Protein AF-A0A955EE28-F1 (afdb_monomer)

Mean predicted aligned error: 8.41 Å

Secondary structure (DSSP, 8-state):
-------------------PPPEEEEEETTS---EEEEE-SEEEEEEEE-GGGT-S-S-EESSS------TT-EE--SS-----EE--EEEE-TTEEEEEETTEE--EESSPPPTTPSPSSEEEEETTEEEEEE--SEEBSSHHHHHHTPPPEEEEESS-EEEEEE---S--TT-EEEEEEEEEEPPP-TT-SS-SSB-SHHHHHHHHHTTTS--TTT-SS-SSS-SHHHHHHHHHTTT-B--

Structure (mmCIF, N/CA/C/O backbone):
data_AF-A0A955EE28-F1
#
_entry.id   AF-A0A955EE28-F1
#
loop_
_atom_site.group_PDB
_atom_site.id
_atom_site.type_symbol
_atom_site.label_atom_id
_atom_site.label_alt_id
_atom_site.label_comp_id
_atom_site.label_asym_id
_atom_site.label_entity_id
_atom_site.label_seq_id
_atom_site.pdbx_PDB_ins_code
_atom_site.Cartn_x
_atom_site.Cartn_y
_atom_site.Cartn_z
_atom_site.occupancy
_atom_site.B_iso_or_equiv
_atom_site.auth_seq_id
_atom_site.auth_comp_id
_atom_site.auth_asym_id
_atom_site.auth_atom_id
_atom_site.pdbx_PDB_model_num
ATOM 1 N N . MET A 1 1 ? -60.351 -19.380 27.419 1.00 38.47 1 MET A N 1
ATOM 2 C CA . MET A 1 1 ? -59.971 -19.710 26.026 1.00 38.47 1 MET A CA 1
ATOM 3 C C . MET A 1 1 ? -59.441 -18.431 25.393 1.00 38.47 1 MET A C 1
ATOM 5 O O . MET A 1 1 ? -60.216 -17.510 25.212 1.00 38.47 1 MET A O 1
ATOM 9 N N . ALA A 1 2 ? -58.126 -18.226 25.501 1.00 33.28 2 ALA A N 1
ATOM 10 C CA . ALA A 1 2 ? -57.164 -18.205 24.385 1.00 33.28 2 ALA A CA 1
ATOM 11 C C . ALA A 1 2 ? -57.300 -16.940 23.502 1.00 33.28 2 ALA A C 1
ATOM 13 O O . ALA A 1 2 ? -58.278 -16.807 22.783 1.00 33.28 2 ALA A O 1
ATOM 14 N N . LEU A 1 3 ? -56.513 -15.886 23.743 1.00 32.91 3 LEU A N 1
ATOM 15 C CA . LEU A 1 3 ? -55.111 -15.620 23.347 1.00 32.91 3 LEU A CA 1
ATOM 16 C C . LEU A 1 3 ? -54.965 -14.930 21.974 1.00 32.91 3 LEU A C 1
ATOM 18 O O . LEU A 1 3 ? -55.473 -15.412 20.969 1.00 32.91 3 LEU A O 1
ATOM 22 N N . ALA A 1 4 ? -54.106 -13.903 21.990 1.00 32.56 4 ALA A N 1
ATOM 23 C CA . ALA A 1 4 ? -53.131 -13.521 20.961 1.00 32.56 4 ALA A CA 1
ATOM 24 C C . ALA A 1 4 ? -53.456 -12.310 20.062 1.00 32.56 4 ALA A C 1
ATOM 26 O O . ALA A 1 4 ? -54.000 -12.421 18.965 1.00 32.56 4 ALA A O 1
ATOM 27 N N . GLN A 1 5 ? -52.955 -11.148 20.506 1.00 39.53 5 GLN A N 1
ATOM 28 C CA . GLN A 1 5 ? -52.460 -10.074 19.642 1.00 39.53 5 GLN A CA 1
ATOM 29 C C . GLN A 1 5 ? -51.458 -10.652 18.635 1.00 39.53 5 GLN A C 1
ATOM 31 O O . GLN A 1 5 ? -50.423 -11.197 19.017 1.00 39.53 5 GLN A O 1
ATOM 36 N N . ARG A 1 6 ? -51.750 -10.515 17.340 1.00 41.47 6 ARG A N 1
ATOM 37 C CA . ARG A 1 6 ? -50.784 -10.791 16.275 1.00 41.47 6 ARG A CA 1
ATOM 38 C C . ARG A 1 6 ? -49.845 -9.596 16.127 1.00 41.47 6 ARG A C 1
ATOM 40 O O . ARG A 1 6 ? -50.167 -8.634 15.439 1.00 41.47 6 ARG A O 1
ATOM 47 N N . MET A 1 7 ? -48.680 -9.687 16.762 1.00 41.06 7 MET A N 1
ATOM 48 C CA . MET A 1 7 ? -47.473 -9.047 16.248 1.00 41.06 7 MET A CA 1
ATOM 49 C C . MET A 1 7 ? -47.029 -9.828 15.007 1.00 41.06 7 MET A C 1
ATOM 51 O O . MET A 1 7 ? -46.808 -11.034 15.076 1.00 41.06 7 MET A O 1
ATOM 55 N N . VAL A 1 8 ? -46.901 -9.146 13.876 1.00 43.69 8 VAL A N 1
ATOM 56 C CA . VAL A 1 8 ? -46.032 -9.567 12.771 1.00 43.69 8 VAL A CA 1
ATOM 57 C C . VAL A 1 8 ? -45.170 -8.330 12.543 1.00 43.69 8 VAL A C 1
ATOM 59 O O . VAL A 1 8 ? -45.664 -7.313 12.077 1.00 43.69 8 VAL A O 1
ATOM 62 N N . GLY A 1 9 ? -43.985 -8.248 13.139 1.00 34.56 9 GLY A N 1
ATOM 63 C CA . GLY A 1 9 ? -42.854 -9.091 12.775 1.00 34.56 9 GLY A CA 1
ATOM 64 C C . GLY A 1 9 ? -42.137 -8.381 11.634 1.00 34.56 9 GLY A C 1
ATOM 65 O O . GLY A 1 9 ? -42.252 -8.794 10.485 1.00 34.56 9 GLY A O 1
ATOM 66 N N . GLY A 1 10 ? -41.511 -7.242 11.952 1.00 35.91 10 GLY A N 1
ATOM 67 C CA . GLY A 1 10 ? -40.684 -6.499 11.012 1.00 35.91 10 GLY A CA 1
ATOM 68 C C . GLY A 1 10 ? -39.577 -7.412 10.510 1.00 35.91 10 GLY A C 1
ATOM 69 O O . GLY A 1 10 ? -38.867 -8.028 11.302 1.00 35.91 10 GLY A O 1
ATOM 70 N N . ILE A 1 11 ? -39.478 -7.534 9.191 1.00 42.62 11 ILE A N 1
ATOM 71 C CA . ILE A 1 11 ? -38.374 -8.216 8.529 1.00 42.62 11 ILE A CA 1
ATOM 72 C C . ILE A 1 11 ? -37.128 -7.399 8.867 1.00 42.62 11 ILE A C 1
ATOM 74 O O . ILE A 1 11 ? -36.925 -6.315 8.322 1.00 42.62 11 ILE A O 1
ATOM 78 N N . ALA A 1 12 ? -36.331 -7.892 9.813 1.00 39.56 12 ALA A N 1
ATOM 79 C CA . ALA A 1 12 ? -34.967 -7.436 9.989 1.00 39.56 12 ALA A CA 1
ATOM 80 C C . ALA A 1 12 ? -34.226 -7.806 8.703 1.00 39.56 12 ALA A C 1
ATOM 82 O O . ALA A 1 12 ? -33.860 -8.960 8.482 1.00 39.56 12 ALA A O 1
ATOM 83 N N . LEU A 1 13 ? -34.096 -6.827 7.811 1.00 35.56 13 LEU A N 1
ATOM 84 C CA . LEU A 1 13 ? -33.179 -6.890 6.692 1.00 35.56 13 LEU A CA 1
ATOM 85 C C . LEU A 1 13 ? -31.783 -6.899 7.314 1.00 35.56 13 LEU A C 1
ATOM 87 O O . LEU A 1 13 ? -31.249 -5.851 7.667 1.00 35.56 13 LEU A O 1
ATOM 91 N N . SER A 1 14 ? -31.230 -8.091 7.532 1.00 42.62 14 SER A N 1
ATOM 92 C CA . SER A 1 14 ? -29.819 -8.241 7.854 1.00 42.62 14 SER A CA 1
ATOM 93 C C . SER A 1 14 ? -29.042 -7.626 6.693 1.00 42.62 14 SER A C 1
ATOM 95 O O . SER A 1 14 ? -29.008 -8.205 5.602 1.00 42.62 14 SER A O 1
ATOM 97 N N . LEU A 1 15 ? -28.482 -6.430 6.898 1.00 37.81 15 LEU A N 1
ATOM 98 C CA . LEU A 1 15 ? -27.463 -5.889 6.012 1.00 37.81 15 LEU A CA 1
ATOM 99 C C . LEU A 1 15 ? -26.309 -6.891 6.038 1.00 37.81 15 LEU A C 1
ATOM 101 O O . LEU A 1 15 ? -25.536 -6.943 6.990 1.00 37.81 15 LEU A O 1
ATOM 105 N N . LEU A 1 16 ? -26.218 -7.715 4.999 1.00 42.84 16 LEU A N 1
ATOM 106 C CA . LEU A 1 16 ? -24.959 -8.349 4.653 1.00 42.84 16 LEU A CA 1
ATOM 107 C C . LEU A 1 16 ? -23.961 -7.207 4.469 1.00 42.84 16 LEU A C 1
ATOM 109 O O . LEU A 1 16 ? -24.226 -6.283 3.695 1.00 42.84 16 LEU A O 1
ATOM 113 N N . ALA A 1 17 ? -22.865 -7.240 5.228 1.00 42.31 17 ALA A N 1
ATOM 114 C CA . ALA A 1 17 ? -21.753 -6.323 5.058 1.00 42.31 17 ALA A CA 1
ATOM 115 C C . ALA A 1 17 ? -21.401 -6.285 3.567 1.00 42.31 17 ALA A C 1
ATOM 117 O O . ALA A 1 17 ? -21.058 -7.309 2.975 1.00 42.31 17 ALA A O 1
ATOM 118 N N . SER A 1 18 ? -21.577 -5.121 2.944 1.00 42.62 18 SER A N 1
ATOM 119 C CA . SER A 1 18 ? -21.213 -4.913 1.551 1.00 42.62 18 SER A CA 1
ATOM 120 C C . SER A 1 18 ? -19.698 -5.038 1.461 1.00 42.62 18 SER A C 1
ATOM 122 O O . SER A 1 18 ? -18.982 -4.075 1.728 1.00 42.62 18 SER A O 1
ATOM 124 N N . SER A 1 19 ? -19.189 -6.215 1.098 1.00 50.75 19 SER A N 1
ATOM 125 C CA . SER A 1 19 ? -17.840 -6.314 0.561 1.00 50.75 19 SER A CA 1
ATOM 126 C C . SER A 1 19 ? -17.845 -5.521 -0.743 1.00 50.75 19 SER A C 1
ATOM 128 O O . SER A 1 19 ? -18.368 -5.961 -1.767 1.00 50.75 19 SER A O 1
ATOM 130 N N . ALA A 1 20 ? -17.358 -4.280 -0.686 1.00 55.78 20 ALA A N 1
ATOM 131 C CA . ALA A 1 20 ? -17.144 -3.487 -1.883 1.00 55.78 20 ALA A CA 1
ATOM 132 C C . ALA A 1 20 ? -16.285 -4.327 -2.841 1.00 55.78 20 ALA A C 1
ATOM 134 O O . ALA A 1 20 ? -15.205 -4.783 -2.464 1.00 55.78 20 ALA A O 1
ATOM 135 N N . LEU A 1 21 ? -16.803 -4.591 -4.045 1.00 65.69 21 LEU A N 1
ATOM 136 C CA . LEU A 1 21 ? -16.079 -5.304 -5.095 1.00 65.69 21 LEU A CA 1
ATOM 137 C C . LEU A 1 21 ? -14.692 -4.675 -5.258 1.00 65.69 21 LEU A C 1
ATOM 139 O O . LEU A 1 21 ? -14.577 -3.452 -5.351 1.00 65.69 21 LEU A O 1
ATOM 143 N N . ALA A 1 22 ? -13.656 -5.514 -5.284 1.00 77.94 22 ALA A N 1
ATOM 144 C CA . ALA A 1 22 ? -12.284 -5.074 -5.491 1.00 77.94 22 ALA A CA 1
ATOM 145 C C . ALA A 1 22 ? -12.193 -4.179 -6.739 1.00 77.94 22 ALA A C 1
ATOM 147 O O . ALA A 1 22 ? -12.689 -4.545 -7.809 1.00 77.94 22 ALA A O 1
ATOM 148 N N . GLN A 1 23 ? -11.566 -3.011 -6.606 1.00 93.31 23 GLN A N 1
ATOM 149 C CA . GLN A 1 23 ? -11.436 -2.036 -7.689 1.00 93.31 23 GLN A CA 1
ATOM 150 C C . GLN A 1 23 ? -10.040 -2.124 -8.300 1.00 93.31 23 GLN A C 1
ATOM 152 O O . GLN A 1 23 ? -9.043 -2.075 -7.582 1.00 93.31 23 GLN A O 1
ATOM 157 N N . ILE A 1 24 ? -9.955 -2.251 -9.626 1.00 96.19 24 ILE A N 1
ATOM 158 C CA . ILE A 1 24 ? -8.673 -2.253 -10.337 1.00 96.19 24 ILE A CA 1
ATOM 159 C C . ILE A 1 24 ? -8.328 -0.830 -10.775 1.00 96.19 24 ILE A C 1
ATOM 161 O O . ILE A 1 24 ? -9.093 -0.172 -11.478 1.00 96.19 24 ILE A O 1
ATOM 165 N N . VAL A 1 25 ? -7.139 -0.387 -10.388 1.00 97.94 25 VAL A N 1
ATOM 166 C CA . VAL A 1 25 ? -6.524 0.886 -10.750 1.00 97.94 25 VAL A CA 1
ATOM 167 C C . VAL A 1 25 ? -5.378 0.609 -11.714 1.00 97.94 25 VAL A C 1
ATOM 169 O O . VAL A 1 25 ? -4.428 -0.079 -11.363 1.00 97.94 25 VAL A O 1
ATOM 172 N N . ASN A 1 26 ? -5.454 1.159 -12.925 1.00 98.12 26 ASN A N 1
ATOM 173 C CA . ASN A 1 26 ? -4.401 1.047 -13.934 1.00 98.12 26 ASN A CA 1
ATOM 174 C C . ASN A 1 26 ? -3.741 2.411 -14.138 1.00 98.12 26 ASN A C 1
ATOM 176 O O . ASN A 1 26 ? -4.295 3.278 -14.813 1.00 98.12 26 ASN A O 1
ATOM 180 N N . ILE A 1 27 ? -2.566 2.603 -13.549 1.00 98.12 27 ILE A N 1
ATOM 181 C CA . ILE A 1 27 ? -1.767 3.820 -13.684 1.00 98.12 27 ILE A CA 1
ATOM 182 C C . ILE A 1 27 ? -0.942 3.706 -14.968 1.00 98.12 27 ILE A C 1
ATOM 184 O O . ILE A 1 27 ? -0.060 2.857 -15.058 1.00 98.12 27 ILE A O 1
ATOM 188 N N . ASN A 1 28 ? -1.209 4.562 -15.952 1.00 97.94 28 ASN A N 1
ATOM 189 C CA . ASN A 1 28 ? -0.439 4.619 -17.195 1.00 97.94 28 ASN A CA 1
ATOM 190 C C . ASN A 1 28 ? 0.788 5.530 -17.022 1.00 97.94 28 ASN A C 1
ATOM 192 O O . ASN A 1 28 ? 0.624 6.741 -16.846 1.00 97.94 28 ASN A O 1
ATOM 196 N N . ALA A 1 29 ? 2.000 4.971 -17.111 1.00 97.56 29 ALA A N 1
ATOM 197 C CA . ALA A 1 29 ? 3.242 5.725 -16.912 1.00 97.56 29 ALA A CA 1
ATOM 198 C C . ALA A 1 29 ? 3.529 6.739 -18.034 1.00 97.56 29 ALA A C 1
ATOM 200 O O . ALA A 1 29 ? 4.290 7.682 -17.831 1.00 97.56 29 ALA A O 1
ATOM 201 N N . LEU A 1 30 ? 2.861 6.606 -19.184 1.00 97.69 30 LEU A N 1
ATOM 202 C CA . LEU A 1 30 ? 2.996 7.508 -20.336 1.00 97.69 30 LEU A CA 1
ATOM 203 C C . LEU A 1 30 ? 2.247 8.839 -20.168 1.00 97.69 30 LEU A C 1
ATOM 205 O O . LEU A 1 30 ? 2.270 9.694 -21.053 1.00 97.69 30 LEU A O 1
ATOM 209 N N . THR A 1 31 ? 1.516 9.014 -19.066 1.00 96.81 31 THR A N 1
ATOM 210 C CA . THR A 1 31 ? 0.733 10.223 -18.789 1.00 96.81 31 THR A CA 1
ATOM 211 C C . THR A 1 31 ? 0.900 10.631 -17.338 1.00 96.81 31 THR A C 1
ATOM 213 O O . THR A 1 31 ? 1.088 9.782 -16.478 1.00 96.81 31 THR A O 1
ATOM 216 N N . THR A 1 32 ? 0.745 11.912 -17.026 1.00 95.38 32 THR A N 1
ATOM 217 C CA . THR A 1 32 ? 0.690 12.386 -15.632 1.00 95.38 32 THR A CA 1
ATOM 218 C C . THR A 1 32 ? -0.719 12.307 -15.038 1.00 95.38 32 THR A C 1
ATOM 220 O O . THR A 1 32 ? -0.946 12.760 -13.917 1.00 95.38 32 THR A O 1
ATOM 223 N N . THR A 1 33 ? -1.687 11.761 -15.782 1.00 96.31 33 THR A N 1
ATOM 224 C CA . THR A 1 33 ? -3.079 11.657 -15.348 1.00 96.31 33 THR A CA 1
ATOM 225 C C . THR A 1 33 ? -3.203 10.576 -14.276 1.00 96.31 33 THR A C 1
ATOM 227 O O . THR A 1 33 ? -2.969 9.402 -14.570 1.00 96.31 33 THR A O 1
ATOM 230 N N . PRO A 1 34 ? -3.571 10.935 -13.036 1.00 97.12 34 PRO A N 1
ATOM 231 C CA . PRO A 1 34 ? -3.754 9.943 -11.996 1.00 97.12 34 PRO A CA 1
ATOM 232 C C . PRO A 1 34 ? -5.077 9.196 -12.179 1.00 97.12 34 PRO A C 1
ATOM 234 O O . PRO A 1 34 ? -5.990 9.657 -12.868 1.00 97.12 34 PRO A O 1
ATOM 237 N N . VAL A 1 35 ? -5.201 8.066 -11.491 1.00 98.12 35 VAL A N 1
ATOM 238 C CA . VAL A 1 35 ? -6.478 7.364 -11.332 1.00 98.12 35 VAL A CA 1
ATOM 239 C C . VAL A 1 35 ? -7.062 7.727 -9.976 1.00 98.12 35 VAL A C 1
ATOM 241 O O . VAL A 1 35 ? -6.351 7.720 -8.975 1.00 98.12 35 VAL A O 1
ATOM 244 N N . THR A 1 36 ? -8.356 8.018 -9.934 1.00 97.88 36 THR A N 1
ATOM 245 C CA . THR A 1 36 ? -9.036 8.446 -8.711 1.00 97.88 36 THR A CA 1
ATOM 246 C C . THR A 1 36 ? -10.167 7.492 -8.372 1.00 97.88 36 THR A C 1
ATOM 248 O O . THR A 1 36 ? -11.000 7.206 -9.231 1.00 97.88 36 THR A O 1
ATOM 251 N N . LEU A 1 37 ? -10.221 7.049 -7.117 1.00 97.44 37 LEU A N 1
ATOM 252 C CA . LEU A 1 37 ? -11.341 6.294 -6.559 1.00 97.44 37 LEU A CA 1
ATOM 253 C C . LEU A 1 37 ? -12.052 7.124 -5.488 1.00 97.44 37 LEU A C 1
ATOM 255 O O . LEU A 1 37 ? -11.404 7.825 -4.713 1.00 97.44 37 LEU A O 1
ATOM 259 N N . SER A 1 38 ? -13.377 7.019 -5.410 1.00 96.69 38 SER A N 1
ATOM 260 C CA . SER A 1 38 ? -14.141 7.483 -4.246 1.00 96.69 38 SER A CA 1
ATOM 261 C C . SER A 1 38 ? -14.322 6.310 -3.296 1.00 96.69 38 SER A C 1
ATOM 263 O O . SER A 1 38 ? -14.929 5.307 -3.672 1.00 96.69 38 SER A O 1
ATOM 265 N N . LEU A 1 39 ? -13.758 6.425 -2.098 1.00 95.81 39 LEU A N 1
ATOM 266 C CA . LEU A 1 39 ? -13.729 5.362 -1.100 1.00 95.81 39 LEU A CA 1
ATOM 267 C C . LEU A 1 39 ? -14.381 5.847 0.196 1.00 95.81 39 LEU A C 1
ATOM 269 O O . LEU A 1 39 ? -14.190 6.995 0.599 1.00 95.81 39 LEU A O 1
ATOM 273 N N . ASP A 1 40 ? -15.134 4.967 0.851 1.00 94.19 40 ASP A N 1
ATOM 274 C CA . ASP A 1 40 ? -15.677 5.213 2.188 1.00 94.19 40 ASP A CA 1
ATOM 275 C C . ASP A 1 40 ? -14.568 5.164 3.250 1.00 94.19 40 ASP A C 1
ATOM 277 O O . ASP A 1 40 ? -13.466 4.677 2.990 1.00 94.19 40 ASP A O 1
ATOM 281 N N . ALA A 1 41 ? -14.865 5.617 4.468 1.00 92.56 41 ALA A N 1
ATOM 282 C CA . ALA A 1 41 ? -13.961 5.442 5.604 1.00 92.56 41 ALA A CA 1
ATOM 283 C C . ALA A 1 41 ? -13.681 3.948 5.904 1.00 92.56 41 ALA A C 1
ATOM 285 O O . ALA A 1 41 ? -14.520 3.066 5.656 1.00 92.56 41 ALA A O 1
ATOM 286 N N . GLY A 1 42 ? -12.503 3.676 6.469 1.00 89.12 42 GLY A N 1
ATOM 287 C CA . GLY A 1 42 ? -12.010 2.330 6.803 1.00 89.12 42 GLY A CA 1
ATOM 288 C C . GLY A 1 42 ? -10.646 2.030 6.184 1.00 89.12 42 GLY A C 1
ATOM 289 O O . GLY A 1 42 ? -10.075 2.900 5.510 1.00 89.12 42 GLY A O 1
ATOM 290 N N . ALA A 1 43 ? -10.115 0.822 6.405 1.00 90.19 43 ALA A N 1
ATOM 291 C CA . ALA A 1 43 ? -8.866 0.425 5.775 1.00 90.19 43 ALA A CA 1
ATOM 292 C C . ALA A 1 43 ? -9.050 -0.286 4.441 1.00 90.19 43 ALA A C 1
ATOM 294 O O . ALA A 1 43 ? -10.060 -0.921 4.116 1.00 90.19 43 ALA A O 1
ATOM 295 N N . TYR A 1 44 ? -8.002 -0.146 3.646 1.00 94.12 44 TYR A N 1
ATOM 296 C CA . TYR A 1 44 ? -7.895 -0.693 2.318 1.00 94.12 44 TYR A CA 1
ATOM 297 C C . TYR A 1 44 ? -6.538 -1.343 2.155 1.00 94.12 44 TYR A C 1
ATOM 299 O O . TYR A 1 44 ? -5.512 -0.828 2.605 1.00 94.12 44 TYR A O 1
ATOM 307 N N . ARG A 1 45 ? -6.541 -2.455 1.433 1.00 93.75 45 ARG A N 1
ATOM 308 C CA . ARG A 1 45 ? -5.345 -3.117 0.944 1.00 93.75 45 ARG A CA 1
ATOM 309 C C . ARG A 1 45 ? -5.151 -2.781 -0.524 1.00 93.75 45 ARG A C 1
ATOM 311 O O . ARG A 1 45 ? -6.100 -2.815 -1.308 1.00 93.75 45 ARG A O 1
ATOM 318 N N . VAL A 1 46 ? -3.912 -2.482 -0.892 1.00 97.69 46 VAL A N 1
ATOM 319 C CA . VAL A 1 46 ? -3.497 -2.227 -2.268 1.00 97.69 46 VAL A CA 1
ATOM 320 C C . VAL A 1 46 ? -2.509 -3.301 -2.680 1.00 97.69 46 VAL A C 1
ATOM 322 O O . VAL A 1 46 ? -1.407 -3.404 -2.143 1.00 97.69 46 VAL A O 1
ATOM 325 N N . LEU A 1 47 ? -2.943 -4.110 -3.634 1.00 96.19 47 LEU A N 1
ATOM 326 C CA . LEU A 1 47 ? -2.196 -5.221 -4.193 1.00 96.19 47 LEU A CA 1
ATOM 327 C C . LEU A 1 47 ? -1.663 -4.854 -5.570 1.00 96.19 47 LEU A C 1
ATOM 329 O O . LEU A 1 47 ? -2.477 -4.679 -6.479 1.00 96.19 47 LEU A O 1
ATOM 333 N N . PRO A 1 48 ? -0.344 -4.821 -5.781 1.00 97.88 48 PRO A N 1
ATOM 334 C CA . PRO A 1 48 ? 0.200 -4.918 -7.125 1.00 97.88 48 PRO A CA 1
ATOM 335 C C . PRO A 1 48 ? -0.340 -6.181 -7.812 1.00 97.88 48 PRO A C 1
ATOM 337 O O . PRO A 1 48 ? -0.288 -7.283 -7.262 1.00 97.88 48 PRO A O 1
ATOM 340 N N . ILE A 1 49 ? -0.895 -6.022 -9.009 1.00 97.56 49 ILE A N 1
ATOM 341 C CA . ILE A 1 49 ? -1.355 -7.120 -9.864 1.00 97.56 49 ILE A CA 1
ATOM 342 C C . ILE A 1 49 ? -0.767 -6.955 -11.263 1.00 97.56 49 ILE A C 1
ATOM 344 O O . ILE A 1 49 ? -0.391 -5.860 -11.661 1.00 97.56 49 ILE A O 1
ATOM 348 N N . ASN A 1 50 ? -0.724 -8.045 -12.015 1.00 95.25 50 ASN A N 1
ATOM 349 C CA . ASN A 1 50 ? -0.296 -8.065 -13.408 1.00 95.25 50 ASN A CA 1
ATOM 350 C C . ASN A 1 50 ? -1.478 -8.412 -14.328 1.00 95.25 50 ASN A C 1
ATOM 352 O O . ASN A 1 50 ? -2.623 -8.546 -13.877 1.00 95.25 50 ASN A O 1
ATOM 356 N N . SER A 1 51 ? -1.200 -8.621 -15.614 1.00 88.69 51 SER A N 1
ATOM 357 C CA . SER A 1 51 ? -2.210 -9.058 -16.593 1.00 88.69 51 SER A CA 1
ATOM 358 C C . SER A 1 51 ? -2.953 -10.346 -16.205 1.00 88.69 51 SER A C 1
ATOM 360 O O . SER A 1 51 ? -4.172 -10.431 -16.367 1.00 88.69 51 SER A O 1
ATOM 362 N N . ALA A 1 52 ? -2.266 -11.324 -15.607 1.00 90.31 52 ALA A N 1
ATOM 363 C CA . ALA A 1 52 ? -2.899 -12.545 -15.099 1.00 90.31 52 ALA A CA 1
ATOM 364 C C . ALA A 1 52 ? -3.836 -12.281 -13.902 1.00 90.31 52 ALA A C 1
ATOM 366 O O . ALA A 1 52 ? -4.778 -13.039 -13.676 1.00 90.31 52 ALA A O 1
ATOM 367 N N . GLY A 1 53 ? -3.607 -11.196 -13.158 1.00 91.31 53 GLY A N 1
ATOM 368 C CA . GLY A 1 53 ? -4.459 -10.719 -12.067 1.00 91.31 53 GLY A CA 1
ATOM 369 C C . GLY A 1 53 ? -5.600 -9.788 -12.496 1.00 91.31 53 GLY A C 1
ATOM 370 O O . GLY A 1 53 ? -6.285 -9.257 -11.620 1.00 91.31 53 GLY A O 1
ATOM 371 N N . GLY A 1 54 ? -5.801 -9.577 -13.804 1.00 93.12 54 GLY A N 1
ATOM 372 C CA . GLY A 1 54 ? -6.814 -8.671 -14.364 1.00 93.12 54 GLY A CA 1
ATOM 373 C C . GLY A 1 54 ? -6.339 -7.228 -14.578 1.00 93.12 54 GLY A C 1
ATOM 374 O O . GLY A 1 54 ? -7.144 -6.371 -14.943 1.00 93.12 54 GLY A O 1
ATOM 375 N N . GLY A 1 55 ? -5.054 -6.951 -14.342 1.00 96.31 55 GLY A N 1
ATOM 376 C CA . GLY A 1 55 ? -4.424 -5.660 -14.606 1.00 96.31 55 GLY A CA 1
ATOM 377 C C . GLY A 1 55 ? -4.085 -5.446 -16.084 1.00 96.31 55 GLY A C 1
ATOM 378 O O . GLY A 1 55 ? -4.179 -6.354 -16.905 1.00 96.31 55 GLY A O 1
ATOM 379 N N . LEU A 1 56 ? -3.667 -4.230 -16.426 1.00 97.38 56 LEU A N 1
ATOM 380 C CA . LEU A 1 56 ? -3.117 -3.875 -17.737 1.00 97.38 56 LEU A CA 1
ATOM 381 C C . LEU A 1 56 ? -1.585 -3.835 -17.758 1.00 97.38 56 LEU A C 1
ATOM 383 O O . LEU A 1 56 ? -1.001 -3.932 -18.836 1.00 97.38 56 LEU A O 1
ATOM 387 N N . TYR A 1 57 ? -0.941 -3.676 -16.601 1.00 97.38 57 TYR A N 1
ATOM 388 C CA . TYR A 1 57 ? 0.489 -3.411 -16.504 1.00 97.38 57 TYR A CA 1
ATOM 389 C C . TYR A 1 57 ? 1.131 -4.176 -15.351 1.00 97.38 57 TYR A C 1
ATOM 391 O O . TYR A 1 57 ? 0.551 -4.284 -14.274 1.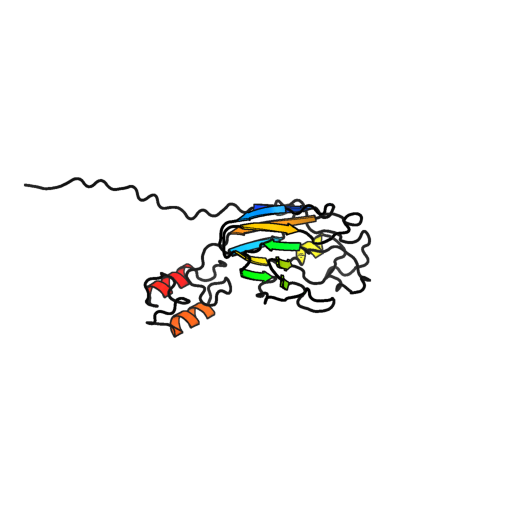00 97.38 57 TYR A O 1
ATOM 399 N N . ASP A 1 58 ? 2.360 -4.633 -15.562 1.00 96.38 58 ASP A N 1
ATOM 400 C CA . ASP A 1 58 ? 3.122 -5.370 -14.551 1.00 96.38 58 ASP A CA 1
ATOM 401 C C . ASP A 1 58 ? 4.002 -4.414 -13.720 1.00 96.38 58 ASP A C 1
ATOM 403 O O . ASP A 1 58 ? 4.059 -4.486 -12.493 1.00 96.38 58 ASP A O 1
ATOM 407 N N . ALA A 1 59 ? 4.680 -3.496 -14.406 1.00 97.31 59 ALA A N 1
ATOM 408 C CA . ALA A 1 59 ? 5.568 -2.476 -13.862 1.00 97.31 59 ALA A CA 1
ATOM 409 C C . ALA A 1 59 ? 5.832 -1.419 -14.947 1.00 97.31 59 ALA A C 1
ATOM 411 O O . ALA A 1 59 ? 5.403 -1.576 -16.099 1.00 97.31 59 ALA A O 1
ATOM 412 N N . TRP A 1 60 ? 6.552 -0.358 -14.596 1.00 97.75 60 TRP A N 1
ATOM 413 C CA . TRP A 1 60 ? 6.902 0.697 -15.539 1.00 97.75 60 TRP A CA 1
ATOM 414 C C . TRP A 1 60 ? 8.401 0.934 -15.583 1.00 97.75 60 TRP A C 1
ATOM 416 O O . TRP A 1 60 ? 9.106 0.783 -14.587 1.00 97.75 60 TRP A O 1
ATOM 426 N N . LEU A 1 61 ? 8.887 1.276 -16.765 1.00 97.75 61 LEU A N 1
ATOM 427 C CA . LEU A 1 61 ? 10.244 1.735 -16.979 1.00 97.75 61 LEU A CA 1
ATOM 428 C C . LEU A 1 61 ? 10.231 3.256 -16.823 1.00 97.75 61 LEU A C 1
ATOM 430 O O . LEU A 1 61 ? 9.495 3.919 -17.546 1.00 97.75 61 LEU A O 1
ATOM 434 N N . ALA A 1 62 ? 10.986 3.780 -15.857 1.00 93.94 62 ALA A N 1
ATOM 435 C CA . ALA A 1 62 ? 10.995 5.212 -15.530 1.00 93.94 62 ALA A CA 1
ATOM 436 C C . ALA A 1 62 ? 12.014 6.032 -16.334 1.00 93.94 62 ALA A C 1
ATOM 438 O O . ALA A 1 62 ? 12.083 7.245 -16.208 1.00 93.94 62 ALA A O 1
ATOM 439 N N . TRP A 1 63 ? 12.856 5.344 -17.100 1.00 94.56 63 TRP A N 1
ATOM 440 C CA . TRP A 1 63 ? 13.874 5.930 -17.958 1.00 94.56 63 TRP A CA 1
ATOM 441 C C . TRP A 1 63 ? 13.965 5.055 -19.196 1.00 94.56 63 TRP A C 1
ATOM 443 O O . TRP A 1 63 ? 14.081 3.841 -19.052 1.00 94.56 63 TRP A O 1
ATOM 453 N N . ASP A 1 64 ? 14.043 5.624 -20.392 1.00 93.62 64 ASP A N 1
ATOM 454 C CA . ASP A 1 64 ? 14.151 4.890 -21.666 1.00 93.62 64 ASP A CA 1
ATOM 455 C C . ASP A 1 64 ? 15.457 4.072 -21.819 1.00 93.62 64 ASP A C 1
ATOM 457 O O . ASP A 1 64 ? 15.756 3.508 -22.874 1.00 93.62 64 ASP A O 1
ATOM 461 N N . VAL A 1 65 ? 16.231 3.970 -20.737 1.00 95.50 65 VAL A N 1
ATOM 462 C CA . VAL A 1 65 ? 17.471 3.226 -20.592 1.00 95.50 65 VAL A CA 1
ATOM 463 C C . VAL A 1 65 ? 17.348 2.222 -19.447 1.00 95.50 65 VAL A C 1
ATOM 465 O O . VAL A 1 65 ? 17.022 2.561 -18.312 1.00 95.50 65 VAL A O 1
ATOM 468 N N . VAL A 1 66 ? 17.749 0.980 -19.718 1.00 97.88 66 VAL A N 1
ATOM 469 C CA . VAL A 1 66 ? 17.975 -0.047 -18.695 1.00 97.88 66 VAL A CA 1
ATOM 470 C C . VAL A 1 66 ? 19.468 -0.343 -18.627 1.00 97.88 66 VAL A C 1
ATOM 472 O O . VAL A 1 66 ? 20.065 -0.773 -19.614 1.00 97.88 66 VAL A O 1
ATOM 475 N N . ASN A 1 67 ? 20.080 -0.134 -17.463 1.00 97.56 67 ASN A N 1
ATOM 476 C CA . ASN A 1 67 ? 21.462 -0.549 -17.204 1.00 97.56 67 ASN A CA 1
ATOM 477 C C . ASN A 1 67 ? 21.609 -1.425 -15.947 1.00 97.56 67 ASN A C 1
ATOM 479 O O . ASN A 1 67 ? 22.707 -1.912 -15.673 1.00 97.56 67 ASN A O 1
ATOM 483 N N . CYS A 1 68 ? 20.514 -1.677 -15.222 1.00 97.62 68 CYS A N 1
ATOM 484 C CA . CYS A 1 68 ? 20.464 -2.749 -14.242 1.00 97.62 68 CYS A CA 1
ATOM 485 C C . CYS A 1 68 ? 20.419 -4.109 -14.941 1.00 97.62 68 CYS A C 1
ATOM 487 O O . CYS A 1 68 ? 19.560 -4.356 -15.786 1.00 97.62 68 CYS A O 1
ATOM 489 N N . SER A 1 69 ? 21.336 -4.998 -14.571 1.00 97.12 69 SER A N 1
ATOM 490 C CA . SER A 1 69 ? 21.421 -6.360 -15.104 1.00 97.12 69 SER A CA 1
ATOM 491 C C . SER A 1 69 ? 21.141 -7.443 -14.062 1.00 97.12 69 SER A C 1
ATOM 493 O O . SER A 1 69 ? 21.045 -8.610 -14.435 1.00 97.12 69 SER A O 1
ATOM 495 N N . ASP A 1 70 ? 20.994 -7.079 -12.783 1.00 97.88 70 ASP A N 1
ATOM 496 C CA . ASP A 1 70 ? 20.719 -8.019 -11.695 1.00 97.88 70 ASP A CA 1
ATOM 497 C C . ASP A 1 70 ? 19.213 -8.327 -11.611 1.00 97.88 70 ASP A C 1
ATOM 499 O O . ASP A 1 70 ? 18.419 -7.425 -11.331 1.00 97.88 70 ASP A O 1
ATOM 503 N N . PRO A 1 71 ? 18.775 -9.583 -11.818 1.00 95.38 71 PRO A N 1
ATOM 504 C CA . PRO A 1 71 ? 17.376 -9.964 -11.650 1.00 95.38 71 PRO A CA 1
ATOM 505 C C . PRO A 1 71 ? 16.847 -9.799 -10.220 1.00 95.38 71 PRO A C 1
ATOM 507 O O . PRO A 1 71 ? 15.633 -9.779 -10.046 1.00 95.38 71 PRO A O 1
ATOM 510 N N . GLN A 1 72 ? 17.715 -9.711 -9.207 1.00 96.94 72 GLN A N 1
ATOM 511 C CA . GLN A 1 72 ? 17.322 -9.414 -7.823 1.00 96.94 72 GLN A CA 1
ATOM 512 C C . GLN A 1 72 ? 17.136 -7.910 -7.563 1.00 96.94 72 GLN A C 1
ATOM 514 O O . GLN A 1 72 ? 16.648 -7.532 -6.502 1.00 96.94 72 GLN A O 1
ATOM 519 N N . GLY A 1 73 ? 17.466 -7.067 -8.543 1.00 97.56 73 GLY A N 1
ATOM 520 C CA . GLY A 1 73 ? 17.339 -5.619 -8.471 1.00 97.56 73 GLY A CA 1
ATOM 521 C C . GLY A 1 73 ? 18.666 -4.919 -8.198 1.00 97.56 73 GLY A C 1
ATOM 522 O O . GLY A 1 73 ? 19.553 -5.424 -7.513 1.00 97.56 73 GLY A O 1
ATOM 523 N N . CYS A 1 74 ? 18.786 -3.705 -8.721 1.00 97.69 74 CYS A N 1
ATOM 524 C CA . CYS A 1 74 ? 19.907 -2.812 -8.478 1.00 97.69 74 CYS A CA 1
ATOM 525 C C . CYS A 1 74 ? 19.439 -1.625 -7.633 1.00 97.69 74 CYS A C 1
ATOM 527 O O . CYS A 1 74 ? 18.428 -1.001 -7.953 1.00 97.69 74 CYS A O 1
ATOM 529 N N . ALA A 1 75 ? 20.163 -1.307 -6.558 1.00 96.56 75 ALA A N 1
ATOM 530 C CA . ALA A 1 75 ? 19.794 -0.201 -5.679 1.00 96.56 75 ALA A CA 1
ATOM 531 C C . ALA A 1 75 ? 19.773 1.126 -6.451 1.00 96.56 75 ALA A C 1
ATOM 533 O O . ALA A 1 75 ? 20.708 1.441 -7.196 1.00 96.56 75 ALA A O 1
ATOM 534 N N . ALA A 1 76 ? 18.713 1.908 -6.262 1.00 94.19 76 ALA A N 1
ATOM 535 C CA . ALA A 1 76 ? 18.583 3.206 -6.898 1.00 94.19 76 ALA A CA 1
ATOM 536 C C . ALA A 1 76 ? 19.606 4.206 -6.342 1.00 94.19 76 ALA A C 1
ATOM 538 O O . ALA A 1 76 ? 19.960 4.194 -5.161 1.00 94.19 76 ALA A O 1
ATOM 539 N N . THR A 1 77 ? 20.070 5.110 -7.201 1.00 93.50 77 THR A N 1
ATOM 540 C CA . THR A 1 77 ? 21.118 6.078 -6.867 1.00 93.50 77 THR A CA 1
ATOM 541 C C . THR A 1 77 ? 20.632 7.519 -7.004 1.00 93.50 77 THR A C 1
ATOM 543 O O . THR A 1 77 ? 19.744 7.824 -7.798 1.00 93.50 77 THR A O 1
ATOM 546 N N . ALA A 1 78 ? 21.230 8.421 -6.220 1.00 91.12 78 ALA A N 1
ATOM 547 C CA . ALA A 1 78 ? 21.117 9.866 -6.400 1.00 91.12 78 ALA A CA 1
ATOM 548 C C . ALA A 1 78 ? 22.526 10.490 -6.451 1.00 91.12 78 ALA A C 1
ATOM 550 O O . ALA A 1 78 ? 23.257 10.393 -5.463 1.00 91.12 78 ALA A O 1
ATOM 551 N N . PRO A 1 79 ? 22.928 11.129 -7.568 1.00 93.25 79 PRO A N 1
ATOM 552 C CA . PRO A 1 79 ? 22.190 11.241 -8.834 1.00 93.25 79 PRO A CA 1
ATOM 553 C C . PRO A 1 79 ? 21.949 9.875 -9.498 1.00 93.25 79 PRO A C 1
ATOM 555 O O . PRO A 1 79 ? 22.674 8.918 -9.226 1.00 93.25 79 PRO A O 1
ATOM 558 N N . THR A 1 80 ? 20.937 9.797 -10.366 1.00 93.81 80 THR A N 1
ATOM 559 C CA . THR A 1 80 ? 20.560 8.561 -11.061 1.00 93.81 80 THR A CA 1
ATOM 560 C C . THR A 1 80 ? 21.674 8.119 -12.003 1.00 93.81 80 THR A C 1
ATOM 562 O O . THR A 1 80 ? 21.978 8.768 -13.000 1.00 93.81 80 THR A O 1
AT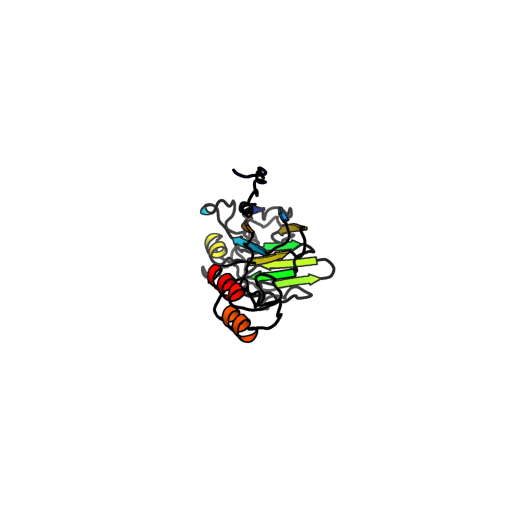OM 565 N N . THR A 1 81 ? 22.294 6.999 -11.664 1.00 95.25 81 THR A N 1
ATOM 566 C CA . THR A 1 81 ? 23.318 6.308 -12.463 1.00 95.25 81 THR A CA 1
ATOM 567 C C . THR A 1 81 ? 22.912 4.878 -12.792 1.00 95.25 81 THR A C 1
ATOM 569 O O . THR A 1 81 ? 23.478 4.280 -13.706 1.00 95.25 81 THR A O 1
ATOM 572 N N . VAL A 1 82 ? 21.924 4.346 -12.072 1.00 95.62 82 VAL A N 1
ATOM 573 C CA . VAL A 1 82 ? 21.340 3.027 -12.287 1.00 95.62 82 VAL A CA 1
ATOM 574 C C . VAL A 1 82 ? 19.872 3.219 -12.651 1.00 95.62 82 VAL A C 1
ATOM 576 O O . VAL A 1 82 ? 19.141 3.893 -11.928 1.00 95.62 82 VAL A O 1
ATOM 579 N N . MET A 1 83 ? 19.466 2.665 -13.787 1.00 97.06 83 MET A N 1
ATOM 580 C CA . MET A 1 83 ? 18.150 2.835 -14.398 1.00 97.06 83 MET A CA 1
ATOM 581 C C . MET A 1 83 ? 17.591 1.474 -14.808 1.00 97.06 83 MET A C 1
ATOM 583 O O . MET A 1 83 ? 18.330 0.553 -15.183 1.00 97.06 83 MET A O 1
ATOM 587 N N . GLY A 1 84 ? 16.274 1.349 -14.722 1.00 97.62 84 GLY A N 1
ATOM 588 C CA . GLY A 1 84 ? 15.555 0.128 -15.040 1.00 97.62 84 GLY A CA 1
ATOM 589 C C . GLY A 1 84 ? 14.072 0.235 -14.706 1.00 97.62 84 GLY A C 1
ATOM 590 O O . GLY A 1 84 ? 13.561 1.308 -14.383 1.00 97.62 84 GLY A O 1
ATOM 591 N N . TRP A 1 85 ? 13.397 -0.905 -14.781 1.00 98.19 85 TRP A N 1
ATOM 592 C CA . TRP A 1 85 ? 11.988 -1.064 -14.439 1.00 98.19 85 TRP A CA 1
ATOM 593 C C . TRP A 1 85 ? 11.767 -0.914 -12.938 1.00 98.19 85 TRP A C 1
ATOM 595 O O . TRP A 1 85 ? 12.597 -1.357 -12.148 1.00 98.19 85 TRP A O 1
ATOM 605 N N . ILE A 1 86 ? 10.639 -0.336 -12.539 1.00 97.38 86 ILE A N 1
ATOM 606 C CA . ILE A 1 86 ? 10.268 -0.127 -11.141 1.00 97.38 86 ILE A CA 1
ATOM 607 C C . ILE A 1 86 ? 8.796 -0.447 -10.889 1.00 97.38 86 ILE A C 1
ATOM 609 O O . ILE A 1 86 ? 7.940 -0.334 -11.770 1.00 97.38 86 ILE A O 1
ATOM 613 N N . ASN A 1 87 ? 8.497 -0.795 -9.640 1.00 96.62 87 ASN A N 1
ATOM 614 C CA . ASN A 1 87 ? 7.144 -0.812 -9.102 1.00 96.62 87 ASN A CA 1
ATOM 615 C C . ASN A 1 87 ? 7.044 0.278 -8.022 1.00 96.62 87 ASN A C 1
ATOM 617 O O . ASN A 1 87 ? 7.234 0.033 -6.835 1.00 96.62 87 ASN A O 1
ATOM 621 N N . ARG A 1 88 ? 6.832 1.525 -8.464 1.00 97.31 88 ARG A N 1
ATOM 622 C CA . ARG A 1 88 ? 6.705 2.703 -7.594 1.00 97.31 88 ARG A CA 1
ATOM 623 C C . ARG A 1 88 ? 5.412 3.446 -7.868 1.00 97.31 88 ARG A C 1
ATOM 625 O O . ARG A 1 88 ? 5.216 3.955 -8.971 1.00 97.31 88 ARG A O 1
ATOM 632 N N . TYR A 1 89 ? 4.590 3.599 -6.840 1.00 98.31 89 TYR A N 1
ATOM 633 C CA . TYR A 1 89 ? 3.354 4.369 -6.913 1.00 98.31 89 TYR A CA 1
ATOM 634 C C . TYR A 1 89 ? 3.115 5.164 -5.637 1.00 98.31 89 TYR A C 1
ATOM 636 O O . TYR A 1 89 ? 3.773 4.975 -4.613 1.00 98.31 89 TYR A O 1
ATOM 644 N N . ALA A 1 90 ? 2.146 6.068 -5.710 1.00 98.44 90 ALA A N 1
ATOM 645 C CA . ALA A 1 90 ? 1.690 6.846 -4.583 1.00 98.44 90 ALA A CA 1
ATOM 646 C C . ALA A 1 90 ? 0.173 6.821 -4.446 1.00 98.44 90 ALA A C 1
ATOM 648 O O . ALA A 1 90 ? -0.546 6.921 -5.441 1.00 98.44 90 ALA A O 1
ATOM 649 N N . ILE A 1 91 ? -0.277 6.764 -3.195 1.00 98.75 91 ILE A N 1
ATOM 650 C CA . ILE A 1 91 ? -1.670 6.866 -2.763 1.00 98.75 91 ILE A CA 1
ATOM 651 C C . ILE A 1 91 ? -1.808 8.198 -2.031 1.00 98.75 91 ILE A C 1
ATOM 653 O O . ILE A 1 91 ? -1.097 8.440 -1.056 1.00 98.75 91 ILE A O 1
ATOM 657 N N . THR A 1 92 ? -2.684 9.085 -2.496 1.00 98.56 92 THR A N 1
ATOM 658 C CA . THR A 1 92 ? -2.846 10.428 -1.920 1.00 98.56 92 THR A CA 1
ATOM 659 C C . THR A 1 92 ? -4.301 10.702 -1.574 1.00 98.56 92 THR A C 1
ATOM 661 O O . THR A 1 92 ? -5.174 10.594 -2.432 1.00 98.56 92 THR A O 1
ATOM 664 N N . SER A 1 93 ? -4.557 11.105 -0.333 1.00 98.25 93 SER A N 1
ATOM 665 C CA . SER A 1 93 ? -5.841 11.662 0.105 1.00 98.25 93 SER A CA 1
ATOM 666 C C . SER A 1 93 ? -5.654 12.402 1.422 1.00 98.25 93 SER A C 1
ATOM 668 O O . SER A 1 93 ? -4.921 11.924 2.283 1.00 98.25 93 SER A O 1
ATOM 670 N N . SER A 1 94 ? -6.342 13.533 1.612 1.00 96.88 94 SER A N 1
ATOM 671 C CA . SER A 1 94 ? -6.304 14.306 2.865 1.00 96.88 94 SER A CA 1
ATOM 672 C C . SER A 1 94 ? -6.816 13.533 4.082 1.00 96.88 94 SER A C 1
ATOM 674 O O . SER A 1 94 ? -6.568 13.962 5.206 1.00 96.88 94 SER A O 1
ATOM 676 N N . GLU A 1 95 ? -7.494 12.406 3.862 1.00 97.62 95 GLU A N 1
ATOM 677 C CA . GLU A 1 95 ? -8.104 11.595 4.915 1.00 97.62 95 GLU A CA 1
ATOM 678 C C . GLU A 1 95 ? -7.275 10.361 5.297 1.00 97.62 95 GLU A C 1
ATOM 680 O O . GLU A 1 95 ? -7.700 9.611 6.171 1.00 97.62 95 GLU A O 1
ATOM 685 N N . ILE A 1 96 ? -6.096 10.130 4.694 1.00 97.94 96 ILE A N 1
ATOM 686 C CA . ILE A 1 96 ? -5.226 9.017 5.117 1.00 97.94 96 ILE A CA 1
ATOM 687 C C . ILE A 1 96 ? -4.729 9.287 6.542 1.00 97.94 96 ILE A C 1
ATOM 689 O O . ILE A 1 96 ? -4.038 10.279 6.800 1.00 97.94 96 ILE A O 1
ATOM 693 N N . ALA A 1 97 ? -5.087 8.402 7.466 1.00 95.31 97 ALA A N 1
ATOM 694 C CA . ALA A 1 97 ? -4.729 8.486 8.879 1.00 95.31 97 ALA A CA 1
ATOM 695 C C . ALA A 1 97 ? -3.519 7.612 9.227 1.00 95.31 97 ALA A C 1
ATOM 697 O O . ALA A 1 97 ? -2.665 8.031 10.005 1.00 95.31 97 ALA A O 1
ATOM 698 N N . ALA A 1 98 ? -3.430 6.433 8.615 1.00 94.12 98 ALA A N 1
ATOM 699 C CA . ALA A 1 98 ? -2.363 5.463 8.822 1.00 94.12 98 ALA A CA 1
ATOM 700 C C . ALA A 1 98 ? -2.067 4.716 7.518 1.00 94.12 98 ALA A C 1
ATOM 702 O O . ALA A 1 98 ? -2.921 4.651 6.627 1.00 94.12 98 ALA A O 1
ATOM 703 N N . ALA A 1 99 ? -0.858 4.166 7.406 1.00 95.81 99 ALA A N 1
ATOM 704 C CA . ALA A 1 99 ? -0.449 3.356 6.270 1.00 95.81 99 ALA A CA 1
ATOM 705 C C . ALA A 1 99 ? 0.665 2.372 6.635 1.00 95.81 99 ALA A C 1
ATOM 707 O O . ALA A 1 99 ? 1.444 2.616 7.558 1.00 95.81 99 ALA A O 1
ATOM 708 N N . SER A 1 100 ? 0.771 1.299 5.859 1.00 94.75 100 SER A N 1
ATOM 709 C CA . SER A 1 100 ? 1.883 0.351 5.896 1.00 94.75 100 SER A CA 1
ATOM 710 C C . SER A 1 100 ? 2.333 -0.004 4.477 1.00 94.75 100 SER A C 1
ATOM 712 O O . SER A 1 100 ? 1.561 0.128 3.522 1.00 94.75 100 SER A O 1
ATOM 714 N N . ALA A 1 101 ? 3.573 -0.462 4.338 1.00 95.31 101 ALA A N 1
ATOM 715 C CA . ALA A 1 101 ? 4.098 -1.044 3.105 1.00 95.31 101 ALA A CA 1
ATOM 716 C C . ALA A 1 101 ? 5.042 -2.199 3.452 1.00 95.31 101 ALA A C 1
ATOM 718 O O . ALA A 1 101 ? 5.763 -2.123 4.448 1.00 95.31 101 ALA A O 1
ATOM 719 N N . GLY A 1 102 ? 5.000 -3.288 2.682 1.00 90.56 102 GLY A N 1
ATOM 720 C CA . GLY A 1 102 ? 5.819 -4.476 2.962 1.00 90.56 102 GLY A CA 1
ATOM 721 C C . GLY A 1 102 ? 5.521 -5.107 4.332 1.00 90.56 102 GLY A C 1
ATOM 722 O O . GLY A 1 102 ? 6.387 -5.736 4.932 1.00 90.56 102 GLY A O 1
ATOM 723 N N . GLY A 1 103 ? 4.312 -4.890 4.867 1.00 85.50 103 GLY A N 1
ATOM 724 C CA . GLY A 1 103 ? 3.913 -5.333 6.208 1.00 85.50 103 GLY A CA 1
ATOM 725 C C . GLY A 1 103 ? 4.463 -4.486 7.362 1.00 85.50 103 GLY A C 1
ATOM 726 O O . GLY A 1 103 ? 4.297 -4.868 8.516 1.00 85.50 103 GLY A O 1
ATOM 727 N N . LEU A 1 104 ? 5.110 -3.350 7.081 1.00 87.69 104 LEU A N 1
ATOM 728 C CA . LEU A 1 104 ? 5.672 -2.465 8.100 1.00 87.69 104 LEU A CA 1
ATOM 729 C C . LEU A 1 104 ? 4.876 -1.155 8.200 1.00 87.69 104 LEU A C 1
ATOM 731 O O . LEU A 1 104 ? 4.686 -0.485 7.176 1.00 87.69 104 LEU A O 1
ATOM 735 N N . PRO A 1 105 ? 4.437 -0.745 9.408 1.00 90.94 105 PRO A N 1
ATOM 736 C CA . PRO A 1 105 ? 3.810 0.556 9.619 1.00 90.94 105 PRO A CA 1
ATOM 737 C C . PRO A 1 105 ? 4.720 1.711 9.187 1.00 90.94 105 PRO A C 1
ATOM 739 O O . PRO A 1 105 ? 5.913 1.739 9.499 1.00 90.94 105 PRO A O 1
ATOM 742 N N . LEU A 1 106 ? 4.148 2.697 8.496 1.00 94.44 106 LEU A N 1
ATOM 743 C CA . LEU A 1 106 ? 4.862 3.884 8.033 1.00 94.44 106 LEU A CA 1
ATOM 744 C C . LEU A 1 106 ? 4.576 5.069 8.959 1.00 94.44 106 LEU A C 1
ATOM 746 O O . LEU A 1 106 ? 3.489 5.650 8.939 1.00 94.44 106 LEU A O 1
ATOM 750 N N . ALA A 1 107 ? 5.580 5.467 9.741 1.00 94.25 107 ALA A N 1
ATOM 751 C CA . ALA A 1 107 ? 5.507 6.686 10.537 1.00 94.25 107 ALA A CA 1
ATOM 752 C C . ALA A 1 107 ? 5.431 7.937 9.627 1.00 94.25 107 ALA A C 1
ATOM 754 O O . ALA A 1 107 ? 6.146 7.999 8.619 1.00 94.25 107 ALA A O 1
ATOM 755 N N . PRO A 1 108 ? 4.615 8.954 9.972 1.00 96.19 108 PRO A N 1
ATOM 756 C CA . PRO A 1 108 ? 4.550 10.198 9.214 1.00 96.19 108 PRO A CA 1
ATOM 757 C C . PRO A 1 108 ? 5.894 10.935 9.151 1.00 96.19 108 PRO A C 1
ATOM 759 O O . PRO A 1 108 ? 6.535 11.177 10.175 1.00 96.19 108 PRO A O 1
ATOM 762 N N . VAL A 1 109 ? 6.279 11.374 7.953 1.00 96.38 109 VAL A N 1
ATOM 763 C CA . VAL A 1 109 ? 7.443 12.239 7.708 1.00 96.38 109 VAL A CA 1
ATOM 764 C C . VAL A 1 109 ? 7.011 13.550 7.054 1.00 96.38 109 VAL A C 1
ATOM 766 O O . VAL A 1 1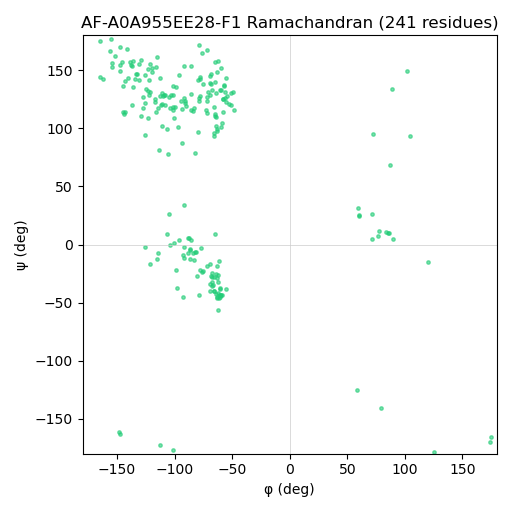09 ? 6.050 13.589 6.290 1.00 96.38 109 VAL A O 1
ATOM 769 N N . SER A 1 110 ? 7.727 14.643 7.328 1.00 94.25 110 SER A N 1
ATOM 770 C CA . SER A 1 110 ? 7.418 15.972 6.769 1.00 94.25 110 SER A CA 1
ATOM 771 C C . SER A 1 110 ? 8.054 16.235 5.400 1.00 94.25 110 SER A C 1
ATOM 773 O O . SER A 1 110 ? 7.696 17.197 4.717 1.00 94.25 110 SER A O 1
ATOM 775 N N . SER A 1 111 ? 8.998 15.388 4.985 1.00 92.25 111 SER A N 1
ATOM 776 C CA . SER A 1 111 ? 9.686 15.461 3.695 1.00 92.25 111 SER A CA 1
ATOM 777 C C . SER A 1 111 ? 10.034 14.060 3.195 1.00 92.25 111 SER A C 1
ATOM 779 O O . SER A 1 111 ? 10.141 13.127 3.989 1.00 92.25 111 SER A O 1
ATOM 781 N N . ALA A 1 112 ? 10.164 13.911 1.876 1.00 89.44 112 ALA A N 1
ATOM 782 C CA . ALA A 1 112 ? 10.538 12.639 1.270 1.00 89.44 112 ALA A CA 1
ATOM 783 C C . ALA A 1 112 ? 11.999 12.284 1.619 1.00 89.44 112 ALA A C 1
ATOM 785 O O . ALA A 1 112 ? 12.857 13.173 1.559 1.00 89.44 112 ALA A O 1
ATOM 786 N N . PRO A 1 113 ? 12.305 11.014 1.939 1.00 89.38 113 PRO A N 1
ATOM 787 C CA . PRO A 1 113 ? 13.678 10.554 2.107 1.00 89.38 113 PRO A CA 1
ATOM 788 C C . PRO A 1 113 ? 14.510 10.815 0.846 1.00 89.38 113 PRO A C 1
ATOM 790 O O . PRO A 1 113 ? 14.059 10.588 -0.277 1.00 89.38 113 PRO A O 1
ATOM 793 N N . THR A 1 114 ? 15.744 11.284 1.020 1.00 89.00 114 THR A N 1
ATOM 794 C CA . THR A 1 114 ? 16.699 11.422 -0.085 1.00 89.00 114 THR A CA 1
ATOM 795 C C . THR A 1 114 ? 17.433 10.107 -0.295 1.00 89.00 114 THR A C 1
ATOM 797 O O . THR A 1 114 ? 18.004 9.576 0.656 1.00 89.00 114 THR A O 1
ATOM 800 N N . LEU A 1 115 ? 17.490 9.603 -1.527 1.00 86.94 115 LEU A N 1
ATOM 801 C CA . LEU A 1 115 ? 18.300 8.425 -1.844 1.00 86.94 115 LEU A CA 1
ATOM 802 C C . LEU A 1 115 ? 19.775 8.628 -1.439 1.00 86.94 115 LEU A C 1
ATOM 804 O O . LEU A 1 115 ? 20.296 9.735 -1.598 1.00 86.94 115 LEU A O 1
ATOM 808 N N . PRO A 1 116 ? 20.465 7.579 -0.953 1.00 84.25 116 PRO A N 1
ATOM 809 C CA . PRO A 1 116 ? 20.009 6.192 -0.778 1.00 84.25 116 PRO A CA 1
ATOM 810 C C . PRO A 1 116 ? 19.408 5.898 0.620 1.00 84.25 116 PRO A C 1
ATOM 812 O O . PRO A 1 116 ? 19.604 4.814 1.163 1.00 84.25 116 PRO A O 1
ATOM 815 N N . ALA A 1 117 ? 18.725 6.854 1.261 1.00 81.19 117 ALA A N 1
ATOM 816 C CA . ALA A 1 117 ? 18.158 6.633 2.591 1.00 81.19 117 ALA A CA 1
ATOM 817 C C . ALA A 1 117 ? 16.957 5.670 2.562 1.00 81.19 117 ALA A C 1
ATOM 819 O O . ALA A 1 117 ? 16.017 5.854 1.793 1.00 81.19 117 ALA A O 1
ATOM 820 N N . SER A 1 118 ? 16.991 4.687 3.464 1.00 83.12 118 SER A N 1
ATOM 821 C CA . SER A 1 118 ? 15.871 3.812 3.820 1.00 83.12 118 SER A CA 1
ATOM 822 C C . SER A 1 118 ? 15.165 4.364 5.075 1.00 83.12 118 SER A C 1
ATOM 824 O O . SER A 1 118 ? 15.850 4.934 5.933 1.00 83.12 118 SER A O 1
ATOM 826 N N . PRO A 1 119 ? 13.833 4.219 5.220 1.00 86.12 119 PRO A N 1
ATOM 827 C CA . PRO A 1 119 ? 12.926 3.459 4.354 1.00 86.12 119 PRO A CA 1
ATOM 828 C C . PRO A 1 119 ? 12.571 4.191 3.053 1.00 86.12 119 PRO A C 1
ATOM 830 O O . PRO A 1 119 ? 12.398 5.407 3.035 1.00 86.12 119 PRO A O 1
ATOM 833 N N . TYR A 1 120 ? 12.465 3.432 1.957 1.00 92.69 120 TYR A N 1
ATOM 834 C CA . TYR A 1 120 ? 12.082 3.958 0.641 1.00 92.69 120 TYR A CA 1
ATOM 835 C C . TYR A 1 120 ? 10.572 4.178 0.538 1.00 92.69 120 TYR A C 1
ATOM 837 O O . TYR A 1 120 ? 10.124 5.242 0.096 1.00 92.69 120 TYR A O 1
ATOM 845 N N . SER A 1 121 ? 9.787 3.217 1.030 1.00 96.94 121 SER A N 1
ATOM 846 C CA . SER A 1 121 ? 8.373 3.432 1.317 1.00 96.94 121 SER A CA 1
ATOM 847 C C . SER A 1 121 ? 8.220 4.405 2.484 1.00 96.94 121 SER A C 1
ATOM 849 O O . SER A 1 121 ? 8.897 4.280 3.503 1.00 96.94 121 SER A O 1
ATOM 851 N N . HIS A 1 122 ? 7.349 5.400 2.340 1.00 97.12 122 HIS A N 1
ATOM 852 C CA . HIS A 1 122 ? 7.182 6.444 3.350 1.00 97.12 122 HIS A CA 1
ATOM 853 C C . HIS A 1 122 ? 5.793 7.079 3.298 1.00 97.12 122 HIS A C 1
ATOM 855 O O . HIS A 1 122 ? 5.160 7.156 2.243 1.00 97.12 122 HIS A O 1
ATOM 861 N N . PHE A 1 123 ? 5.336 7.585 4.445 1.00 97.94 123 PHE A N 1
ATOM 862 C CA . PHE A 1 123 ? 4.086 8.327 4.560 1.00 97.94 123 PHE A CA 1
ATOM 863 C C . PHE A 1 123 ? 4.370 9.822 4.746 1.00 97.94 123 PHE A C 1
ATOM 865 O O . PHE A 1 123 ? 4.686 10.290 5.837 1.00 97.94 123 PHE A O 1
ATOM 872 N N . LEU A 1 124 ? 4.273 10.587 3.660 1.00 97.50 124 LEU A N 1
ATOM 873 C CA . LEU A 1 124 ? 4.462 12.033 3.671 1.00 97.50 124 LEU A CA 1
ATOM 874 C C . LEU A 1 124 ? 3.209 12.738 4.197 1.00 97.50 124 LEU A C 1
ATOM 876 O O . LEU A 1 124 ? 2.135 12.626 3.600 1.00 97.50 124 LEU A O 1
ATOM 880 N N . VAL A 1 125 ? 3.380 13.545 5.242 1.00 97.12 125 VAL A N 1
ATOM 881 C CA . VAL A 1 125 ? 2.356 14.448 5.774 1.00 97.12 125 VAL A CA 1
ATOM 882 C C . VAL A 1 125 ? 2.903 15.872 5.762 1.00 97.12 125 VAL A C 1
ATOM 884 O O . VAL A 1 125 ? 3.802 16.222 6.524 1.00 97.12 125 VAL A O 1
ATOM 887 N N . SER A 1 126 ? 2.373 16.703 4.866 1.00 93.75 126 SER A N 1
ATOM 888 C CA . SER A 1 126 ? 2.799 18.095 4.697 1.00 93.75 126 SER A CA 1
ATOM 889 C C . SER A 1 126 ? 1.607 18.982 4.347 1.00 93.75 126 SER A C 1
ATOM 891 O O . SER A 1 126 ? 0.994 18.849 3.284 1.00 93.75 126 SER A O 1
ATOM 893 N N . GLY A 1 127 ? 1.236 19.875 5.268 1.00 90.44 127 GLY A N 1
ATOM 894 C CA . GLY A 1 127 ? -0.001 20.650 5.161 1.00 90.44 127 GLY A CA 1
ATOM 895 C C . GLY A 1 127 ? -1.226 19.733 5.074 1.00 90.44 127 GLY A C 1
ATOM 896 O O . GLY A 1 127 ? -1.420 18.868 5.923 1.00 90.44 127 GLY A O 1
ATOM 897 N N . SER A 1 128 ? -2.044 19.907 4.034 1.00 88.19 128 SER A N 1
ATOM 898 C CA . SER A 1 128 ? -3.181 19.022 3.732 1.00 88.19 128 SER A CA 1
ATOM 899 C C . SER A 1 128 ? -2.797 17.776 2.928 1.00 88.19 128 SER A C 1
ATOM 901 O O . SER A 1 128 ? -3.635 16.895 2.727 1.00 88.19 128 SER A O 1
ATOM 903 N N . THR A 1 129 ? -1.551 17.686 2.453 1.00 91.81 129 THR A N 1
ATOM 904 C CA . THR A 1 129 ? -1.087 16.530 1.688 1.00 91.81 129 THR A CA 1
ATOM 905 C C . THR A 1 129 ? -0.769 15.391 2.634 1.00 91.81 129 THR A C 1
ATOM 907 O O . THR A 1 129 ? 0.048 15.525 3.543 1.00 91.81 129 THR A O 1
ATOM 910 N N . ARG A 1 130 ? -1.383 14.252 2.354 1.00 98.25 130 ARG A N 1
ATOM 911 C CA . ARG A 1 130 ? -1.137 12.959 2.978 1.00 98.25 130 ARG A CA 1
ATOM 912 C C . ARG A 1 130 ? -0.933 11.970 1.847 1.00 98.25 130 ARG A C 1
ATOM 914 O O . ARG A 1 130 ? -1.854 11.727 1.064 1.00 98.25 130 ARG A O 1
ATOM 921 N N . ARG A 1 131 ? 0.299 11.494 1.703 1.00 98.44 131 ARG A N 1
ATOM 922 C CA . ARG A 1 131 ? 0.723 10.688 0.561 1.00 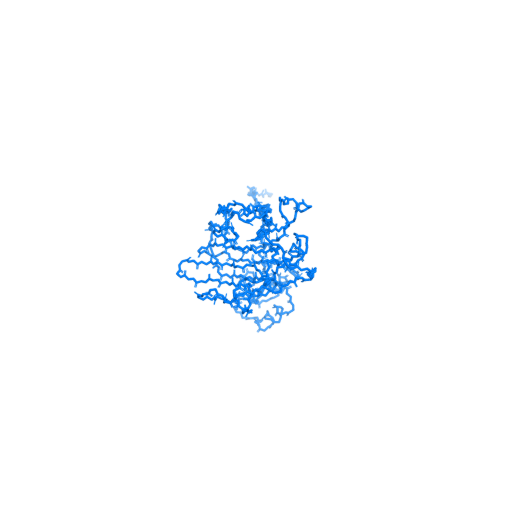98.44 131 ARG A CA 1
ATOM 923 C C . ARG A 1 131 ? 1.579 9.524 1.014 1.00 98.44 131 ARG A C 1
ATOM 925 O O . ARG A 1 131 ? 2.654 9.729 1.565 1.00 98.44 131 ARG A O 1
ATOM 932 N N . VAL A 1 132 ? 1.118 8.320 0.726 1.00 98.56 132 VAL A N 1
ATOM 933 C CA . VAL A 1 132 ? 1.881 7.088 0.907 1.00 98.56 132 VAL A CA 1
ATOM 934 C C . VAL A 1 132 ? 2.619 6.824 -0.391 1.00 98.56 132 VAL A C 1
ATOM 936 O O . VAL A 1 132 ? 1.980 6.736 -1.437 1.00 98.56 132 VAL A O 1
ATOM 939 N N . VAL A 1 133 ? 3.943 6.737 -0.342 1.00 98.12 133 VAL A N 1
ATOM 940 C CA . VAL A 1 133 ? 4.765 6.278 -1.465 1.00 98.12 133 VAL A CA 1
ATOM 941 C C . VAL A 1 133 ? 5.191 4.853 -1.163 1.00 98.12 133 VAL A C 1
ATOM 943 O O . VAL A 1 133 ? 5.704 4.591 -0.076 1.00 98.12 133 VAL A O 1
ATOM 946 N N . VAL A 1 134 ? 4.968 3.959 -2.121 1.00 98.19 134 VAL A N 1
ATOM 947 C CA . VAL A 1 134 ? 5.298 2.537 -2.021 1.00 98.19 134 VAL A CA 1
ATOM 948 C C . VAL A 1 134 ? 6.384 2.247 -3.040 1.00 98.19 134 VAL A C 1
ATOM 950 O O . VAL A 1 134 ? 6.188 2.470 -4.238 1.00 98.19 134 VAL A O 1
ATOM 953 N N . TRP A 1 135 ? 7.543 1.839 -2.535 1.00 96.81 135 TRP A N 1
ATOM 954 C CA . TRP A 1 135 ? 8.718 1.494 -3.324 1.00 96.81 135 TRP A CA 1
ATOM 955 C C . TRP A 1 135 ? 9.732 0.724 -2.473 1.00 96.81 135 TRP A C 1
ATOM 957 O O . TRP A 1 135 ? 9.940 1.048 -1.300 1.00 96.81 135 TRP A O 1
ATOM 967 N N . ASP A 1 136 ? 10.404 -0.239 -3.093 1.00 95.06 136 ASP A N 1
ATOM 968 C CA . ASP A 1 136 ? 11.475 -1.051 -2.506 1.00 95.06 136 ASP A CA 1
ATOM 969 C C . ASP A 1 136 ? 12.857 -0.369 -2.551 1.00 95.06 136 ASP A C 1
ATOM 971 O O . ASP A 1 136 ? 13.784 -0.802 -1.866 1.00 95.06 136 ASP A O 1
ATOM 975 N N . GLY A 1 137 ? 13.004 0.712 -3.328 1.00 95.19 137 GLY A N 1
ATOM 976 C CA . GLY A 1 137 ? 14.273 1.418 -3.540 1.00 95.19 137 GLY A CA 1
ATOM 977 C C . GLY A 1 137 ? 15.177 0.811 -4.609 1.00 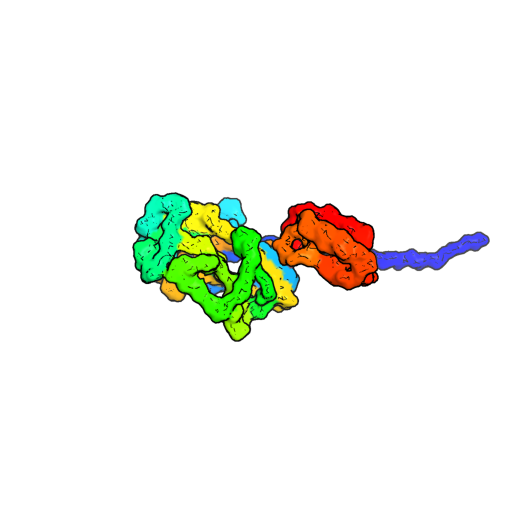95.19 137 GLY A C 1
ATOM 978 O O . GLY A 1 137 ? 16.342 1.209 -4.716 1.00 95.19 137 GLY A O 1
ATOM 979 N N . TYR A 1 138 ? 14.671 -0.138 -5.393 1.00 96.88 138 TYR A N 1
ATOM 980 C CA . TYR A 1 138 ? 15.412 -0.831 -6.439 1.00 96.88 138 TYR A CA 1
ATOM 981 C C . TYR A 1 138 ? 14.845 -0.525 -7.828 1.00 96.88 138 TYR A C 1
ATOM 983 O O . TYR A 1 138 ? 13.720 -0.045 -8.000 1.00 96.88 138 TYR A O 1
ATOM 991 N N . VAL A 1 139 ? 15.683 -0.785 -8.829 1.00 97.81 139 VAL A N 1
ATOM 992 C CA . VAL A 1 139 ? 15.324 -0.847 -10.247 1.00 97.81 139 VAL A CA 1
ATOM 993 C C . VAL A 1 139 ? 15.687 -2.225 -10.794 1.00 97.81 139 VAL A C 1
ATOM 995 O O . VAL A 1 139 ? 16.583 -2.887 -10.273 1.00 97.81 139 VAL A O 1
ATOM 998 N N . TYR A 1 140 ? 15.025 -2.655 -11.861 1.00 98.38 140 TYR A N 1
ATOM 999 C CA . TYR A 1 140 ? 15.079 -4.033 -12.348 1.00 98.38 140 TYR A CA 1
ATOM 1000 C C . TYR A 1 140 ? 15.354 -4.113 -13.854 1.00 98.38 140 TYR A C 1
ATOM 1002 O O . TYR A 1 140 ? 15.030 -3.185 -14.599 1.00 98.38 140 TYR A O 1
ATOM 1010 N N . PRO A 1 141 ? 15.913 -5.236 -14.345 1.00 98.06 141 PRO A N 1
ATOM 1011 C CA . PRO A 1 141 ? 16.225 -5.399 -15.764 1.00 98.06 141 PRO A CA 1
ATOM 1012 C C . PRO A 1 141 ? 14.978 -5.491 -16.658 1.00 98.06 141 PRO A C 1
ATOM 1014 O O . PRO A 1 141 ? 15.044 -5.159 -17.837 1.00 98.06 141 PRO A O 1
ATOM 1017 N N . THR A 1 142 ? 13.845 -5.964 -16.127 1.00 97.75 142 THR A N 1
ATOM 1018 C CA . THR A 1 142 ? 12.578 -6.126 -16.866 1.00 97.75 142 THR A CA 1
ATOM 1019 C C . THR A 1 142 ? 11.377 -5.899 -15.943 1.00 97.75 142 THR A C 1
ATOM 1021 O O . THR A 1 142 ? 11.532 -5.849 -14.720 1.00 97.75 142 THR A O 1
ATOM 1024 N N . SER A 1 143 ? 10.173 -5.803 -16.513 1.00 97.12 143 SER A N 1
ATOM 1025 C CA . SER A 1 143 ? 8.927 -5.620 -15.758 1.00 97.12 143 SER A CA 1
ATOM 1026 C C . SER A 1 143 ? 8.608 -6.774 -14.799 1.00 97.12 143 SER A C 1
ATOM 1028 O O . SER A 1 143 ? 8.046 -6.543 -13.734 1.00 97.12 143 SER A O 1
ATOM 1030 N N . GLY A 1 144 ? 8.984 -8.009 -15.146 1.00 96.94 144 GLY A N 1
ATOM 1031 C CA . GLY A 1 144 ? 8.674 -9.206 -14.357 1.00 96.94 144 GLY A CA 1
ATOM 1032 C C . GLY A 1 144 ? 9.287 -9.188 -12.950 1.00 96.94 144 GLY A C 1
ATOM 1033 O O . GLY A 1 144 ? 8.542 -9.284 -11.977 1.00 96.94 144 GLY A O 1
ATOM 1034 N N . PRO A 1 145 ? 10.616 -9.037 -12.806 1.00 98.06 145 PRO A N 1
ATOM 1035 C CA . PRO A 1 145 ? 11.262 -8.880 -11.506 1.00 98.06 145 PRO A CA 1
ATOM 1036 C C . PRO A 1 145 ? 10.791 -7.643 -10.735 1.00 98.06 145 PRO A C 1
ATOM 1038 O O . PRO A 1 145 ? 10.588 -7.747 -9.532 1.00 98.06 145 PRO A O 1
ATOM 1041 N N . ALA A 1 146 ? 10.533 -6.517 -11.416 1.00 97.75 146 ALA A N 1
ATOM 1042 C CA . ALA A 1 146 ? 9.964 -5.332 -10.767 1.00 97.75 146 ALA A CA 1
ATOM 1043 C C . ALA A 1 146 ? 8.584 -5.615 -10.158 1.00 97.75 146 ALA A C 1
ATOM 1045 O O . ALA A 1 146 ? 8.309 -5.226 -9.029 1.00 97.75 146 ALA A O 1
ATOM 1046 N N . PHE A 1 147 ? 7.718 -6.323 -10.885 1.00 97.69 147 PHE A N 1
ATOM 1047 C CA . PHE A 1 147 ? 6.432 -6.774 -10.362 1.00 97.69 147 PHE A CA 1
ATOM 1048 C C . PHE A 1 147 ? 6.599 -7.768 -9.204 1.00 97.69 147 PHE A C 1
ATOM 1050 O O . PHE A 1 147 ? 5.892 -7.676 -8.207 1.00 97.69 147 PHE A O 1
ATOM 1057 N N . ALA A 1 148 ? 7.535 -8.711 -9.319 1.00 97.06 148 ALA A N 1
ATOM 1058 C CA . ALA A 1 148 ? 7.763 -9.733 -8.300 1.00 97.06 148 ALA A CA 1
ATOM 1059 C C . ALA A 1 148 ? 8.288 -9.163 -6.971 1.00 97.06 148 ALA A C 1
ATOM 1061 O O . ALA A 1 148 ? 8.040 -9.759 -5.926 1.00 97.06 148 ALA A O 1
ATOM 1062 N N . ALA A 1 149 ? 8.997 -8.034 -7.015 1.00 96.75 149 ALA A N 1
ATOM 1063 C CA . ALA A 1 149 ? 9.490 -7.324 -5.838 1.00 96.75 149 ALA A CA 1
ATOM 1064 C C . ALA A 1 149 ? 8.481 -6.323 -5.247 1.00 96.75 149 ALA A C 1
ATOM 1066 O O . ALA A 1 149 ? 8.750 -5.718 -4.215 1.00 96.75 149 ALA A O 1
ATOM 1067 N N . ALA A 1 150 ? 7.327 -6.137 -5.892 1.00 96.75 150 ALA A N 1
ATOM 1068 C CA . ALA A 1 150 ? 6.365 -5.124 -5.502 1.00 96.75 150 ALA A CA 1
ATOM 1069 C C . ALA A 1 150 ? 5.785 -5.375 -4.102 1.00 96.75 150 ALA A C 1
ATOM 1071 O O . ALA A 1 150 ? 5.262 -6.452 -3.803 1.00 96.75 150 ALA A O 1
ATOM 1072 N N . ASP A 1 151 ? 5.803 -4.335 -3.273 1.00 95.69 151 ASP A N 1
ATOM 1073 C CA . ASP A 1 151 ? 5.236 -4.389 -1.933 1.00 95.69 151 ASP A CA 1
ATOM 1074 C C . ASP A 1 151 ? 3.713 -4.232 -1.942 1.00 95.69 151 ASP A C 1
ATOM 1076 O O . ASP A 1 151 ? 3.130 -3.406 -2.648 1.00 95.69 151 ASP A O 1
ATOM 1080 N N . VAL A 1 152 ? 3.060 -4.994 -1.067 1.00 95.75 152 VAL A N 1
ATOM 1081 C CA . VAL A 1 152 ? 1.669 -4.740 -0.686 1.00 95.75 152 VAL A CA 1
ATOM 1082 C C . VAL A 1 152 ? 1.635 -3.548 0.263 1.00 95.75 152 VAL A C 1
ATOM 1084 O O . VAL A 1 152 ? 2.435 -3.472 1.198 1.00 95.75 152 VAL A O 1
ATOM 1087 N N . ALA A 1 153 ? 0.664 -2.659 0.067 1.00 96.75 153 ALA A N 1
ATOM 1088 C CA . ALA A 1 153 ? 0.409 -1.552 0.979 1.00 96.75 153 ALA A CA 1
ATOM 1089 C C . ALA A 1 153 ? -0.969 -1.657 1.632 1.00 96.75 153 ALA A C 1
ATOM 1091 O O . ALA A 1 153 ? -1.913 -2.193 1.043 1.00 96.75 153 ALA A O 1
ATOM 1092 N N . THR A 1 154 ? -1.100 -1.089 2.827 1.00 94.81 154 THR A N 1
ATOM 1093 C CA . THR A 1 154 ? -2.400 -0.798 3.441 1.00 94.81 154 THR A CA 1
ATOM 1094 C C . THR A 1 154 ? -2.496 0.682 3.779 1.00 94.81 154 THR A C 1
ATOM 1096 O O . THR A 1 154 ? -1.482 1.342 4.014 1.00 94.81 154 THR A O 1
ATOM 1099 N N . PHE A 1 155 ? -3.710 1.224 3.777 1.00 95.62 155 PHE A N 1
ATOM 1100 C CA . PHE A 1 155 ? -3.975 2.571 4.274 1.00 95.62 155 PHE A CA 1
ATOM 1101 C C . PHE A 1 155 ? -5.365 2.657 4.897 1.00 95.62 155 PHE A C 1
ATOM 1103 O O . PHE A 1 155 ? -6.290 1.990 4.435 1.00 95.62 155 PHE A O 1
ATOM 1110 N N . THR A 1 156 ? -5.514 3.521 5.898 1.00 93.81 156 THR A N 1
ATOM 1111 C CA . THR A 1 156 ? -6.787 3.775 6.584 1.00 93.81 156 THR A CA 1
ATOM 1112 C C . THR A 1 156 ? -7.266 5.184 6.285 1.00 93.81 156 THR A C 1
ATOM 1114 O O . THR A 1 156 ? -6.519 6.149 6.469 1.00 93.81 156 THR A O 1
ATOM 1117 N N . LEU A 1 157 ? -8.515 5.311 5.837 1.00 95.38 157 LEU A N 1
ATOM 1118 C CA . LEU A 1 157 ? -9.193 6.592 5.663 1.00 95.38 157 LEU A CA 1
ATOM 1119 C C . LEU A 1 157 ? -10.013 6.932 6.907 1.00 95.38 157 LEU A C 1
ATOM 1121 O O . LEU A 1 157 ? -10.906 6.172 7.282 1.00 95.38 157 LEU A O 1
ATOM 1125 N N . ALA A 1 158 ? -9.750 8.099 7.499 1.00 93.88 158 ALA A N 1
ATOM 1126 C CA . ALA A 1 158 ? -10.530 8.628 8.621 1.00 93.88 158 ALA A CA 1
ATOM 1127 C C . ALA A 1 158 ? -11.966 8.996 8.213 1.00 93.88 158 ALA A C 1
ATOM 1129 O O . ALA A 1 158 ? -12.901 8.816 8.989 1.00 93.88 158 ALA A O 1
ATOM 1130 N N . SER A 1 159 ? -12.137 9.482 6.983 1.00 94.81 159 SER A N 1
ATOM 1131 C CA . SER A 1 159 ? -13.426 9.869 6.409 1.00 94.81 159 SER A CA 1
ATOM 1132 C C . SER A 1 159 ? -13.515 9.407 4.959 1.00 94.81 159 SER A C 1
ATOM 1134 O O . SER A 1 159 ? -12.493 9.243 4.289 1.00 94.81 159 SER A O 1
ATOM 1136 N N . ALA A 1 160 ? -14.740 9.249 4.452 1.00 96.38 160 ALA A N 1
ATOM 1137 C CA . ALA A 1 160 ? -14.959 9.004 3.031 1.00 96.38 160 ALA A CA 1
ATOM 1138 C C . ALA A 1 160 ? -14.314 10.121 2.195 1.00 96.38 160 ALA A C 1
ATOM 1140 O O . ALA A 1 160 ? -14.493 11.307 2.486 1.00 96.38 160 ALA A O 1
ATOM 1141 N N . SER A 1 161 ? -13.542 9.748 1.176 1.00 96.94 161 SER A N 1
ATOM 1142 C CA . SER A 1 161 ? -12.744 10.703 0.414 1.00 96.94 161 SER A CA 1
ATOM 1143 C C . SER A 1 161 ? -12.407 10.222 -0.990 1.00 96.94 161 SER A C 1
ATOM 1145 O O . SER A 1 161 ? -12.546 9.054 -1.353 1.00 96.94 161 SER A O 1
ATOM 1147 N N . SER A 1 162 ? -11.928 11.172 -1.783 1.00 96.88 162 SER A N 1
ATOM 1148 C CA . SER A 1 162 ? -11.262 10.909 -3.048 1.00 96.88 162 SER A CA 1
ATOM 1149 C C . SER A 1 162 ? -9.829 10.444 -2.777 1.00 96.88 162 SER A C 1
ATOM 1151 O O . SER A 1 162 ? -9.084 11.110 -2.049 1.00 96.88 162 SER A O 1
ATOM 1153 N N . VAL A 1 163 ? -9.446 9.309 -3.358 1.00 98.38 163 VAL A N 1
ATOM 1154 C CA . VAL A 1 163 ? -8.106 8.724 -3.257 1.00 98.38 163 VAL A CA 1
ATOM 1155 C C . VAL A 1 163 ? -7.463 8.685 -4.631 1.00 98.38 163 VAL A C 1
ATOM 1157 O O . VAL A 1 163 ? -8.001 8.100 -5.570 1.00 98.38 163 VAL A O 1
ATOM 1160 N N . VAL A 1 164 ? -6.300 9.320 -4.732 1.00 98.50 164 VAL A N 1
ATOM 1161 C CA . VAL A 1 164 ? -5.563 9.527 -5.977 1.00 98.50 164 VAL A CA 1
ATOM 1162 C C . VAL A 1 164 ? -4.371 8.578 -6.035 1.00 98.50 164 VAL A C 1
ATOM 1164 O O . VAL A 1 164 ? -3.533 8.573 -5.132 1.00 98.50 164 VAL A O 1
ATOM 1167 N N . PHE A 1 165 ? -4.273 7.827 -7.126 1.00 98.56 165 PHE A N 1
ATOM 1168 C CA . PHE A 1 165 ? -3.195 6.894 -7.431 1.00 98.56 165 PHE A CA 1
ATOM 1169 C C . PHE A 1 165 ? -2.351 7.428 -8.593 1.00 98.56 165 PHE A C 1
ATOM 1171 O O . PHE A 1 165 ? -2.887 7.789 -9.643 1.00 98.56 165 PHE A O 1
ATOM 1178 N N . SER A 1 166 ? -1.030 7.502 -8.415 1.00 98.12 166 SER A N 1
ATOM 1179 C CA . SER A 1 166 ? -0.108 8.077 -9.412 1.00 98.12 166 SER A CA 1
ATOM 1180 C C . SER A 1 166 ? 1.294 7.469 -9.328 1.00 98.12 166 SER A C 1
ATOM 1182 O O . SER A 1 166 ? 1.643 6.883 -8.309 1.00 98.12 166 SER A O 1
ATOM 1184 N N . HIS A 1 167 ? 2.110 7.627 -10.373 1.00 96.38 167 HIS A N 1
ATOM 1185 C CA . HIS A 1 167 ? 3.506 7.147 -10.418 1.00 96.38 167 HIS A CA 1
ATOM 1186 C C . HIS A 1 167 ? 4.547 8.198 -9.968 1.00 96.38 167 HIS A C 1
ATOM 1188 O O . HIS A 1 167 ? 5.704 7.864 -9.710 1.00 96.38 167 HIS A O 1
ATOM 1194 N N . LEU A 1 168 ? 4.108 9.451 -9.781 1.00 94.06 168 LEU A N 1
ATOM 1195 C CA . LEU A 1 168 ? 4.910 10.608 -9.356 1.00 94.06 168 LEU A CA 1
ATOM 1196 C C . LEU A 1 168 ? 6.074 10.992 -10.286 1.00 94.06 168 LEU A C 1
ATOM 1198 O O . LEU A 1 168 ? 7.015 11.641 -9.830 1.00 94.06 168 LEU A O 1
ATOM 1202 N N . ASP A 1 169 ? 5.991 10.661 -11.572 1.00 94.88 169 ASP A N 1
ATOM 1203 C CA . ASP A 1 169 ? 6.952 11.113 -12.574 1.00 94.88 169 ASP A CA 1
ATOM 1204 C C . ASP A 1 169 ? 6.415 12.280 -13.418 1.00 94.88 169 ASP A C 1
ATOM 1206 O O . ASP A 1 169 ? 5.413 12.130 -14.124 1.00 94.88 169 ASP A O 1
ATOM 1210 N N . PRO A 1 170 ? 7.020 13.476 -13.359 1.00 93.25 170 PRO A N 1
ATOM 1211 C CA . PRO A 1 170 ? 6.641 14.564 -14.249 1.00 93.25 170 PRO A CA 1
ATOM 1212 C C . PRO A 1 170 ? 7.187 14.393 -15.676 1.00 93.25 170 PRO A C 1
ATOM 1214 O O . PRO A 1 170 ? 6.616 14.991 -16.595 1.00 93.25 170 PRO A O 1
ATOM 1217 N N . LEU A 1 171 ? 8.267 13.628 -15.877 1.00 95.62 171 LEU A N 1
ATOM 1218 C CA . LEU A 1 171 ? 8.833 13.369 -17.198 1.00 95.62 171 LEU A CA 1
ATOM 1219 C C . LEU A 1 171 ? 8.298 12.021 -17.683 1.00 95.62 171 LEU A C 1
ATOM 1221 O O . LEU A 1 171 ? 8.709 10.971 -17.230 1.00 95.62 171 LEU A O 1
ATOM 1225 N N . VAL A 1 172 ? 7.294 12.062 -18.558 1.00 96.06 172 VAL A N 1
ATOM 1226 C CA . VAL A 1 172 ? 6.608 10.845 -19.036 1.00 96.06 172 VAL A CA 1
ATOM 1227 C C . VAL A 1 172 ? 7.010 10.440 -20.450 1.00 96.06 172 VAL A C 1
ATOM 1229 O O . VAL A 1 172 ? 6.492 9.468 -20.991 1.00 96.06 172 VAL A O 1
ATOM 1232 N N . THR A 1 173 ? 7.894 11.211 -21.082 1.00 96.75 173 THR A N 1
ATOM 1233 C CA . THR A 1 173 ? 8.311 11.009 -22.479 1.00 96.75 173 THR A CA 1
ATOM 1234 C C . THR A 1 173 ? 9.311 9.874 -22.655 1.00 96.75 173 THR A C 1
ATOM 1236 O O . THR A 1 173 ? 9.441 9.363 -23.763 1.00 96.75 173 THR A O 1
ATOM 1239 N N . ASP A 1 174 ? 10.010 9.512 -21.587 1.00 95.62 174 ASP A N 1
ATOM 1240 C CA . ASP A 1 174 ? 10.978 8.421 -21.480 1.00 95.62 174 ASP A CA 1
ATOM 1241 C C . ASP A 1 174 ? 10.424 7.228 -20.684 1.00 95.62 174 ASP A C 1
ATOM 1243 O O . ASP A 1 174 ? 11.147 6.275 -20.406 1.00 95.62 174 ASP A O 1
ATOM 1247 N N . ASN A 1 175 ? 9.129 7.248 -20.361 1.00 97.44 175 ASN A N 1
ATOM 1248 C CA . ASN A 1 175 ? 8.485 6.149 -19.661 1.00 97.44 175 ASN A CA 1
ATOM 1249 C C . ASN A 1 175 ? 8.001 5.054 -20.617 1.00 97.44 175 ASN A C 1
ATOM 1251 O O . ASN A 1 175 ? 7.608 5.314 -21.756 1.00 97.44 175 ASN A O 1
ATOM 1255 N N . GLU A 1 176 ? 7.915 3.829 -20.099 1.00 97.88 176 GLU A N 1
ATOM 1256 C CA . GLU A 1 176 ? 7.211 2.707 -20.727 1.00 97.88 176 GLU A CA 1
ATOM 1257 C C . GLU A 1 176 ? 6.325 1.986 -19.696 1.00 97.88 176 GLU A C 1
ATOM 1259 O O . GLU A 1 176 ? 6.671 1.881 -18.520 1.00 97.88 176 GLU A O 1
ATOM 1264 N N . GLY A 1 177 ? 5.181 1.449 -20.128 1.00 96.75 177 GLY A N 1
ATOM 1265 C CA . GLY A 1 177 ? 4.335 0.590 -19.295 1.00 96.75 177 GLY A CA 1
ATOM 1266 C C . GLY A 1 177 ? 3.451 1.341 -18.294 1.00 96.75 177 GLY A C 1
ATOM 1267 O O . GLY A 1 177 ? 2.839 2.365 -18.610 1.00 96.75 177 GLY A O 1
ATOM 1268 N N . GLY A 1 178 ? 3.312 0.783 -17.092 1.00 97.06 178 GLY A N 1
ATOM 1269 C CA . GLY A 1 178 ? 2.408 1.298 -16.065 1.00 97.06 178 GLY A CA 1
ATOM 1270 C C . GLY A 1 178 ? 2.343 0.402 -14.833 1.00 97.06 178 GLY A C 1
ATOM 1271 O O . GLY A 1 178 ? 3.156 -0.498 -14.660 1.00 97.06 178 GLY A O 1
ATOM 1272 N N . MET A 1 179 ? 1.353 0.612 -13.973 1.00 96.69 179 MET A N 1
ATOM 1273 C CA . MET A 1 179 ? 1.132 -0.238 -12.800 1.00 96.69 179 MET A CA 1
ATOM 1274 C C . MET A 1 179 ? -0.335 -0.567 -12.644 1.00 96.69 179 MET A C 1
ATOM 1276 O O . MET A 1 179 ? -1.185 0.321 -12.734 1.00 96.69 179 MET A O 1
ATOM 1280 N N . SER A 1 180 ? -0.628 -1.828 -12.360 1.00 98.25 180 SER A N 1
ATOM 1281 C CA . SER A 1 180 ? -1.973 -2.263 -12.022 1.00 98.25 180 SER A CA 1
ATOM 1282 C C . SER A 1 180 ? -2.065 -2.607 -10.547 1.00 98.25 180 SER A C 1
ATOM 1284 O O . SER A 1 180 ? -1.263 -3.367 -10.012 1.00 98.25 180 SER A O 1
ATOM 1286 N N . LEU A 1 181 ? -3.056 -2.027 -9.882 1.00 98.38 181 LEU A N 1
ATOM 1287 C CA . LEU A 1 181 ? -3.285 -2.167 -8.454 1.00 98.38 181 LEU A CA 1
ATOM 1288 C C . LEU A 1 181 ? -4.710 -2.665 -8.233 1.00 98.38 181 LEU A C 1
ATOM 1290 O O . LEU A 1 181 ? -5.652 -2.122 -8.808 1.00 98.38 181 LEU A O 1
ATOM 1294 N N . ARG A 1 182 ? -4.890 -3.666 -7.379 1.00 97.50 182 ARG A N 1
ATOM 1295 C CA . ARG A 1 182 ? -6.200 -4.079 -6.881 1.00 97.50 182 ARG A CA 1
ATOM 1296 C C . ARG A 1 182 ? -6.404 -3.490 -5.493 1.00 97.50 182 ARG A C 1
ATOM 1298 O O . ARG A 1 182 ? -5.632 -3.770 -4.579 1.00 97.50 182 ARG A O 1
ATOM 1305 N N . VAL A 1 183 ? -7.423 -2.651 -5.367 1.00 97.31 183 VAL A N 1
ATOM 1306 C CA . VAL A 1 183 ? -7.799 -1.963 -4.134 1.00 97.31 183 VAL A CA 1
ATOM 1307 C C . VAL A 1 183 ? -8.986 -2.692 -3.524 1.00 97.31 183 VAL A C 1
ATOM 1309 O O . VAL A 1 183 ? -10.052 -2.794 -4.136 1.00 97.31 183 VAL A O 1
ATOM 1312 N N . GLU A 1 184 ? -8.790 -3.217 -2.324 1.00 94.00 184 GLU A N 1
ATOM 1313 C CA . GLU A 1 184 ? -9.761 -4.037 -1.604 1.00 94.00 184 GLU A CA 1
ATOM 1314 C C . GLU A 1 184 ? -10.064 -3.376 -0.267 1.00 94.00 184 GLU A C 1
ATOM 1316 O O . GLU A 1 184 ? -9.140 -3.039 0.473 1.00 94.00 184 GLU A O 1
ATOM 1321 N N . ARG A 1 185 ? -11.348 -3.185 0.052 1.00 91.50 185 ARG A N 1
ATOM 1322 C CA . ARG A 1 185 ? -11.735 -2.764 1.400 1.00 91.50 185 ARG A CA 1
ATOM 1323 C C . ARG A 1 185 ? -11.478 -3.923 2.351 1.00 91.50 185 ARG A C 1
ATOM 1325 O O . ARG A 1 185 ? -11.931 -5.039 2.084 1.00 91.50 185 ARG A O 1
ATOM 1332 N N . LEU A 1 186 ? -10.775 -3.653 3.439 1.00 86.81 186 LEU A N 1
ATOM 1333 C CA . LEU A 1 186 ? -10.578 -4.641 4.481 1.00 86.81 186 LEU A CA 1
ATOM 1334 C C . LEU A 1 186 ? -11.853 -4.741 5.342 1.00 86.81 186 LEU A C 1
ATOM 1336 O O . LEU A 1 186 ? -12.590 -3.759 5.502 1.00 86.81 186 LEU 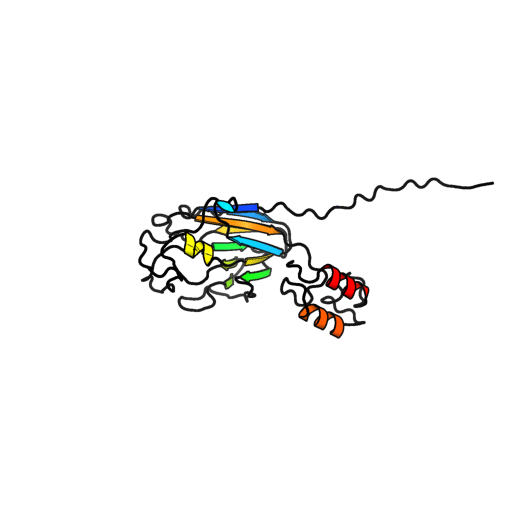A O 1
ATOM 1340 N N . PRO A 1 187 ? -12.212 -5.947 5.812 1.00 80.94 187 PRO A N 1
ATOM 1341 C CA . PRO A 1 187 ? -13.257 -6.082 6.816 1.00 80.94 187 PRO A CA 1
ATOM 1342 C C . PRO A 1 187 ? -12.799 -5.411 8.117 1.00 80.94 187 PRO A C 1
ATOM 1344 O O . PRO A 1 187 ? -11.604 -5.264 8.352 1.00 80.94 187 PRO A O 1
ATOM 1347 N N . ALA A 1 188 ? -13.748 -5.017 8.968 1.00 75.12 188 ALA A N 1
ATOM 1348 C CA . ALA A 1 188 ? -13.410 -4.549 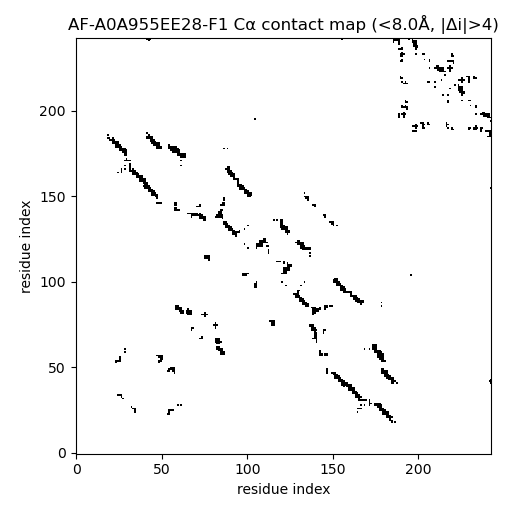10.309 1.00 75.12 188 ALA A CA 1
ATOM 1349 C C . ALA A 1 188 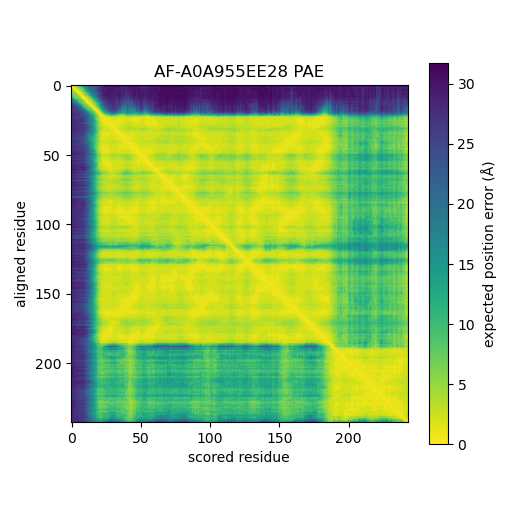? -12.761 -5.684 11.124 1.00 75.12 188 ALA A C 1
ATOM 1351 O O . ALA A 1 188 ? -13.131 -6.845 10.936 1.00 75.12 188 ALA A O 1
ATOM 1352 N N . CYS A 1 189 ? -11.855 -5.333 12.041 1.00 75.12 189 CYS A N 1
ATOM 1353 C CA . CYS A 1 189 ? -11.190 -6.257 12.963 1.00 75.12 189 CYS A CA 1
ATOM 1354 C C . CYS A 1 189 ? -11.721 -6.143 14.408 1.00 75.12 189 CYS A C 1
ATOM 1356 O O . CYS A 1 189 ? -11.049 -5.551 15.257 1.00 75.12 189 CYS A O 1
ATOM 1358 N N . PRO A 1 190 ? -12.885 -6.695 14.777 1.00 82.12 190 PRO A N 1
ATOM 1359 C CA . PRO A 1 190 ? -13.098 -7.018 16.185 1.00 82.12 190 PRO A CA 1
ATOM 1360 C C . PRO A 1 190 ? -11.978 -7.984 16.604 1.00 82.12 190 PRO A C 1
ATOM 1362 O O . PRO A 1 190 ? -11.896 -9.069 16.040 1.00 82.12 190 PRO A O 1
ATOM 1365 N N . GLY A 1 191 ? -11.072 -7.589 17.500 1.00 89.06 191 GLY A N 1
ATOM 1366 C CA . GLY A 1 191 ? -9.932 -8.428 17.887 1.00 89.06 191 GLY A CA 1
ATOM 1367 C C . GLY A 1 191 ? -8.536 -7.868 17.639 1.00 89.06 191 GLY A C 1
ATOM 1368 O O . GLY A 1 191 ? -7.604 -8.447 18.176 1.00 89.06 191 GLY A O 1
ATOM 1369 N N . ASP A 1 192 ? -8.365 -6.813 16.837 1.00 90.75 192 ASP A N 1
ATOM 1370 C CA . ASP A 1 192 ? -7.050 -6.203 16.549 1.00 90.75 192 ASP A CA 1
ATOM 1371 C C . ASP A 1 192 ? -6.812 -5.042 17.521 1.00 90.75 192 ASP A C 1
ATOM 1373 O O . ASP A 1 192 ? -7.212 -3.905 17.266 1.00 90.75 192 ASP A O 1
ATOM 1377 N N . ALA A 1 193 ? -6.257 -5.360 18.688 1.00 90.94 193 ALA A N 1
ATOM 1378 C CA . ALA A 1 193 ? -6.127 -4.426 19.801 1.00 90.94 193 ALA A CA 1
ATOM 1379 C C . ALA A 1 193 ? -4.931 -3.482 19.653 1.00 90.94 193 ALA A C 1
ATOM 1381 O O . ALA A 1 193 ? -4.951 -2.381 20.207 1.00 90.94 193 ALA A O 1
ATOM 1382 N N . ASP A 1 194 ? -3.876 -3.898 18.945 1.00 88.12 194 ASP A N 1
ATOM 1383 C CA . ASP A 1 194 ? -2.724 -3.031 18.671 1.00 88.12 194 ASP A CA 1
ATOM 1384 C C . ASP A 1 194 ? -2.840 -2.261 17.342 1.00 88.12 194 ASP A C 1
ATOM 1386 O O . ASP A 1 194 ? -1.980 -1.424 17.039 1.00 88.12 194 ASP A O 1
ATOM 1390 N N . PHE A 1 195 ? -3.926 -2.491 16.595 1.00 81.62 195 PHE A N 1
ATOM 1391 C CA . PHE A 1 195 ? -4.230 -1.873 15.305 1.00 81.62 195 PHE A CA 1
ATOM 1392 C C . PHE A 1 195 ? -3.153 -2.146 14.244 1.00 81.62 195 PHE A C 1
ATOM 1394 O O . PHE A 1 195 ? -2.890 -1.300 13.375 1.00 81.62 195 PHE A O 1
ATOM 1401 N N . ASN A 1 196 ? -2.496 -3.309 14.316 1.00 77.19 196 ASN A N 1
ATOM 1402 C CA . ASN A 1 196 ? -1.481 -3.714 13.343 1.00 77.19 196 ASN A CA 1
ATOM 1403 C C . ASN A 1 196 ? -2.090 -4.300 12.050 1.00 77.19 196 ASN A C 1
ATOM 1405 O O . ASN A 1 196 ? -1.358 -4.533 11.079 1.00 77.19 196 ASN A O 1
ATOM 1409 N N . GLY A 1 197 ? -3.411 -4.495 12.009 1.00 79.12 197 GLY A N 1
ATOM 1410 C CA . GLY A 1 197 ? -4.163 -5.026 10.874 1.00 79.12 197 GLY A CA 1
ATOM 1411 C C . GLY A 1 197 ? -4.216 -6.554 10.812 1.00 79.12 197 GLY A C 1
ATOM 1412 O O . GLY A 1 197 ? -4.621 -7.107 9.781 1.00 79.12 197 GLY A O 1
ATOM 1413 N N . VAL A 1 198 ? -3.778 -7.253 11.864 1.00 84.81 198 VAL A N 1
ATOM 1414 C CA . VAL A 1 198 ? -3.769 -8.716 11.964 1.00 84.81 198 VAL A CA 1
ATOM 1415 C C . VAL A 1 198 ? -4.108 -9.162 13.380 1.00 84.81 198 VAL A C 1
ATOM 1417 O O . VAL A 1 198 ? -3.282 -9.060 14.279 1.00 84.81 198 VAL A O 1
ATOM 1420 N N . VAL A 1 199 ? -5.249 -9.830 13.544 1.00 90.81 199 VAL A N 1
ATOM 1421 C CA . VAL A 1 199 ? -5.644 -10.402 14.840 1.00 90.81 199 VAL A CA 1
ATOM 1422 C C . VAL A 1 199 ? -4.780 -11.614 15.182 1.00 90.81 199 VAL A C 1
ATOM 1424 O O . VAL A 1 199 ? -4.840 -12.653 14.513 1.00 90.81 199 VAL A O 1
ATOM 1427 N N . ASN A 1 200 ? -3.962 -11.506 16.223 1.00 93.69 200 ASN A N 1
ATOM 1428 C CA . ASN A 1 200 ? -3.016 -12.538 16.619 1.00 93.69 200 ASN A CA 1
ATOM 1429 C C . ASN A 1 200 ? -2.783 -12.594 18.145 1.00 93.69 200 ASN A C 1
ATOM 1431 O O . ASN A 1 200 ? -3.583 -12.140 18.960 1.00 93.69 200 ASN A O 1
ATOM 1435 N N . PHE A 1 201 ? -1.696 -13.252 18.557 1.00 96.81 201 PHE A N 1
ATOM 1436 C CA . PHE A 1 201 ? -1.384 -13.466 19.970 1.00 96.81 201 PHE A CA 1
ATOM 1437 C C . PHE A 1 201 ? -1.040 -12.173 20.723 1.00 96.81 201 PHE A C 1
ATOM 1439 O O . PHE A 1 201 ? -1.275 -12.095 21.931 1.00 96.81 201 PHE A O 1
ATOM 1446 N N . THR A 1 202 ? -0.502 -11.168 20.033 1.00 95.62 202 THR A N 1
ATOM 1447 C CA . THR A 1 202 ? -0.254 -9.844 20.614 1.00 95.62 202 THR A CA 1
ATOM 1448 C C . THR A 1 202 ? -1.570 -9.215 21.058 1.00 95.62 202 THR A C 1
ATOM 1450 O O . THR A 1 202 ? -1.680 -8.803 22.211 1.00 95.62 202 THR A O 1
ATOM 1453 N N . ASP A 1 203 ? -2.604 -9.269 20.220 1.00 95.75 203 ASP A N 1
ATOM 1454 C CA . ASP A 1 203 ? -3.924 -8.732 20.558 1.00 95.75 203 ASP A CA 1
ATOM 1455 C C . ASP A 1 203 ? -4.591 -9.488 21.700 1.00 95.75 203 ASP A C 1
ATOM 1457 O O . ASP A 1 203 ? -5.170 -8.889 22.605 1.00 95.75 203 ASP A O 1
ATOM 1461 N N . LEU A 1 204 ? -4.448 -10.817 21.712 1.00 97.25 204 LEU A N 1
ATOM 1462 C CA . LEU A 1 204 ? -4.926 -11.634 22.825 1.00 97.25 204 LEU A CA 1
ATOM 1463 C C . LEU A 1 204 ? -4.243 -11.240 24.135 1.00 97.25 204 LEU A C 1
ATOM 1465 O O . LEU A 1 204 ? -4.885 -11.227 25.182 1.00 97.25 204 LEU A O 1
ATOM 1469 N N . THR A 1 205 ? -2.950 -10.925 24.084 1.00 98.06 205 THR A N 1
ATOM 1470 C CA . THR A 1 205 ? -2.208 -10.478 25.265 1.00 98.06 205 THR A CA 1
ATOM 1471 C C . THR A 1 205 ? -2.776 -9.155 25.776 1.00 98.06 205 THR A C 1
ATOM 1473 O O . THR A 1 205 ? -3.079 -9.059 26.963 1.00 98.06 205 THR A O 1
ATOM 1476 N N . ILE A 1 206 ? -3.024 -8.192 24.883 1.00 97.19 206 ILE A N 1
ATOM 1477 C CA . ILE A 1 206 ? -3.622 -6.892 25.230 1.00 97.19 206 ILE A CA 1
ATOM 1478 C C . ILE A 1 206 ? -5.018 -7.070 25.838 1.00 97.19 206 ILE A C 1
ATOM 1480 O O . ILE A 1 206 ? -5.306 -6.503 26.892 1.00 97.19 206 ILE A O 1
ATOM 1484 N N . LEU A 1 207 ? -5.865 -7.916 25.243 1.00 98.06 207 LEU A N 1
ATOM 1485 C CA . LEU A 1 207 ? -7.192 -8.210 25.787 1.00 98.06 207 LEU A CA 1
ATOM 1486 C C . LEU A 1 207 ? -7.120 -8.813 27.197 1.00 98.06 207 LEU A C 1
ATOM 1488 O O . LEU A 1 207 ? -7.890 -8.431 28.078 1.00 98.06 207 LEU A O 1
ATOM 1492 N N . LEU A 1 208 ? -6.205 -9.759 27.431 1.00 98.06 208 LEU A N 1
ATOM 1493 C CA . LEU A 1 208 ? -6.059 -10.403 28.740 1.00 98.06 208 LEU A CA 1
ATOM 1494 C C . LEU A 1 208 ? -5.508 -9.443 29.802 1.00 98.06 208 LEU A C 1
ATOM 1496 O O . LEU A 1 208 ? -5.894 -9.544 30.967 1.00 98.06 208 LEU A O 1
ATOM 1500 N N . GLU A 1 209 ? -4.637 -8.511 29.417 1.00 98.19 209 GLU A N 1
ATOM 1501 C CA . GLU A 1 209 ? -4.143 -7.446 30.298 1.00 98.19 209 GLU A CA 1
ATOM 1502 C C . GLU A 1 209 ? -5.247 -6.446 30.675 1.00 98.19 209 GLU A C 1
ATOM 1504 O O . GLU A 1 209 ? -5.257 -5.938 31.798 1.00 98.19 209 GLU A O 1
ATOM 1509 N N . ALA A 1 210 ? -6.207 -6.218 29.777 1.00 98.00 210 ALA A N 1
ATOM 1510 C CA . ALA A 1 210 ? -7.349 -5.331 29.977 1.00 98.00 210 ALA A CA 1
ATOM 1511 C C . ALA A 1 210 ? -8.579 -6.009 30.618 1.00 98.00 210 ALA A C 1
ATOM 1513 O O . ALA A 1 210 ? -9.634 -5.393 30.738 1.00 98.00 210 ALA A O 1
ATOM 1514 N N . TRP A 1 211 ? -8.488 -7.271 31.043 1.00 98.44 211 TRP A N 1
ATOM 1515 C CA . TRP A 1 211 ? -9.664 -8.029 31.476 1.00 98.44 211 TRP A CA 1
ATOM 1516 C C . TRP A 1 211 ? -10.436 -7.364 32.631 1.00 98.44 211 TRP A C 1
ATOM 1518 O O . TRP A 1 211 ? -9.897 -7.120 33.714 1.00 98.44 211 TRP A O 1
ATOM 1528 N N . GLY A 1 212 ? -11.737 -7.147 32.431 1.00 97.88 212 GLY A N 1
ATOM 1529 C CA . GLY A 1 212 ? -12.636 -6.525 33.402 1.00 97.88 212 GLY A CA 1
ATOM 1530 C C . GLY A 1 212 ? -12.528 -5.000 33.503 1.00 97.88 212 GLY A C 1
ATOM 1531 O O . GLY A 1 212 ? -13.075 -4.437 34.455 1.00 97.88 212 GLY A O 1
ATOM 1532 N N . THR A 1 213 ? -11.830 -4.339 32.576 1.00 98.38 213 THR A N 1
ATOM 1533 C CA . THR A 1 213 ? -11.781 -2.872 32.457 1.00 98.38 213 THR A CA 1
ATOM 1534 C C . THR A 1 213 ? -12.702 -2.373 31.338 1.00 98.38 213 THR A C 1
ATOM 1536 O O . THR A 1 213 ? -13.422 -3.159 30.727 1.00 98.38 213 THR A O 1
ATOM 1539 N N . ASP A 1 214 ? -12.691 -1.066 31.084 1.00 96.56 214 ASP A N 1
ATOM 1540 C CA . ASP A 1 214 ? -13.375 -0.370 29.989 1.00 96.56 214 ASP A CA 1
ATOM 1541 C C . ASP A 1 214 ? -12.400 0.073 28.873 1.00 96.56 214 ASP A C 1
ATOM 1543 O O . ASP A 1 214 ? -12.641 1.064 28.183 1.00 96.56 214 ASP A O 1
ATOM 1547 N N . GLU A 1 215 ? -11.268 -0.626 28.708 1.00 96.31 215 GLU A N 1
ATOM 1548 C CA . GLU A 1 215 ? -10.260 -0.296 27.691 1.00 96.31 215 GLU A CA 1
ATOM 1549 C C . GLU A 1 215 ? -10.823 -0.461 26.272 1.00 96.31 215 GLU A C 1
ATOM 1551 O O . GLU A 1 215 ? -11.024 -1.575 25.787 1.00 96.31 215 GLU A O 1
ATOM 1556 N N . ALA A 1 216 ? -11.027 0.660 25.579 1.00 92.19 216 ALA A N 1
ATOM 1557 C CA . ALA A 1 216 ? -11.672 0.704 24.268 1.00 92.19 216 ALA A CA 1
ATOM 1558 C C . ALA A 1 216 ? -10.910 -0.071 23.181 1.00 92.19 216 ALA A C 1
ATOM 1560 O O . ALA A 1 216 ? -11.520 -0.523 22.216 1.00 92.19 216 ALA A O 1
ATOM 1561 N N . ALA A 1 217 ? -9.588 -0.225 23.318 1.00 90.38 217 ALA A N 1
ATOM 1562 C CA . ALA A 1 217 ? -8.798 -1.030 22.388 1.00 90.38 217 ALA A CA 1
ATOM 1563 C C . ALA A 1 217 ? -9.043 -2.545 22.534 1.00 90.38 217 ALA A C 1
ATOM 1565 O O . ALA A 1 217 ? -8.730 -3.288 21.612 1.00 90.38 217 ALA A O 1
ATOM 1566 N N . ALA A 1 218 ? -9.594 -3.006 23.663 1.00 95.56 218 ALA A N 1
ATOM 1567 C CA . ALA A 1 218 ? -9.885 -4.417 23.937 1.00 95.56 218 ALA A CA 1
ATOM 1568 C C . ALA A 1 218 ? -11.391 -4.726 24.087 1.00 95.56 218 ALA A C 1
ATOM 1570 O O . ALA A 1 218 ? -11.769 -5.896 24.089 1.00 95.56 218 ALA A O 1
ATOM 1571 N N . ASP A 1 219 ? -12.241 -3.700 24.206 1.00 96.25 219 ASP A N 1
ATOM 1572 C CA . ASP A 1 219 ? -13.709 -3.779 24.178 1.00 96.25 219 ASP A CA 1
ATOM 1573 C C . ASP A 1 219 ? -14.203 -3.809 22.721 1.00 96.25 219 ASP A C 1
ATOM 1575 O O . ASP A 1 219 ? -14.606 -2.804 22.128 1.00 96.25 219 ASP A O 1
ATOM 1579 N N . PHE A 1 220 ? -14.099 -4.980 22.099 1.00 93.56 220 PHE A N 1
ATOM 1580 C CA . PHE A 1 220 ? -14.370 -5.168 20.676 1.00 93.56 220 PHE A CA 1
ATOM 1581 C C . PHE A 1 220 ? -15.858 -5.167 20.340 1.00 93.56 220 PHE A C 1
ATOM 1583 O O . PHE A 1 220 ? -16.224 -4.925 19.183 1.00 93.56 220 PHE A O 1
ATOM 1590 N N . ASN A 1 221 ? -16.716 -5.473 21.314 1.00 93.19 221 ASN A N 1
ATOM 1591 C CA . ASN A 1 221 ? -18.162 -5.432 21.125 1.00 93.19 221 ASN A CA 1
ATOM 1592 C C . ASN A 1 221 ? -18.778 -4.069 21.516 1.00 93.19 221 ASN A C 1
ATOM 1594 O O . ASN A 1 221 ? -19.931 -3.806 21.151 1.00 93.19 221 ASN A O 1
ATOM 1598 N N . GLY A 1 222 ? -18.010 -3.201 22.185 1.00 93.94 222 GLY A N 1
ATOM 1599 C CA . GLY A 1 222 ? -18.401 -1.852 22.585 1.00 93.94 222 GLY A CA 1
ATOM 1600 C C . GLY A 1 222 ? -19.423 -1.819 23.723 1.00 93.94 222 GLY A C 1
ATOM 1601 O O . GLY A 1 222 ? -20.233 -0.884 23.777 1.00 93.94 222 GLY A O 1
ATOM 1602 N N . ASP A 1 223 ? -19.461 -2.846 24.575 1.00 96.62 223 ASP A N 1
ATOM 1603 C CA . ASP A 1 223 ? -20.403 -2.945 25.697 1.00 96.62 223 ASP A CA 1
ATOM 1604 C C . ASP A 1 223 ? -19.912 -2.247 26.980 1.00 96.62 223 ASP A C 1
ATOM 1606 O O . ASP A 1 223 ? -20.684 -2.093 27.937 1.00 96.62 223 ASP A O 1
ATOM 1610 N N . GLY A 1 224 ? -18.679 -1.735 26.959 1.00 97.06 224 GLY A N 1
ATOM 1611 C CA . GLY A 1 224 ? -18.039 -1.007 28.046 1.00 97.06 224 GLY A CA 1
ATOM 1612 C C . GLY A 1 224 ? -17.339 -1.900 29.069 1.00 97.06 224 GLY A C 1
ATOM 1613 O O . GLY A 1 224 ? -16.967 -1.394 30.132 1.00 97.06 224 GLY A O 1
ATOM 1614 N N . LEU A 1 225 ? -17.191 -3.205 28.809 1.00 98.19 225 LEU A N 1
ATOM 1615 C CA . LEU A 1 225 ? -16.497 -4.128 29.701 1.00 98.19 225 LEU A CA 1
ATOM 1616 C C . LEU A 1 225 ? -15.735 -5.213 28.933 1.00 98.19 225 LEU A C 1
ATOM 1618 O O . LEU A 1 225 ? -16.337 -6.161 28.444 1.00 98.19 225 LEU A O 1
ATOM 1622 N N . VAL A 1 226 ? -14.405 -5.202 29.008 1.00 98.38 226 VAL A N 1
ATOM 1623 C CA . VAL A 1 226 ? -13.557 -6.248 28.415 1.00 98.38 226 VAL A CA 1
ATOM 1624 C C . VAL A 1 226 ? -13.791 -7.589 29.111 1.00 98.38 226 VAL A C 1
ATOM 1626 O O . VAL A 1 226 ? -13.433 -7.782 30.281 1.00 98.38 226 VAL A O 1
ATOM 1629 N N . ASN A 1 227 ? -14.407 -8.537 28.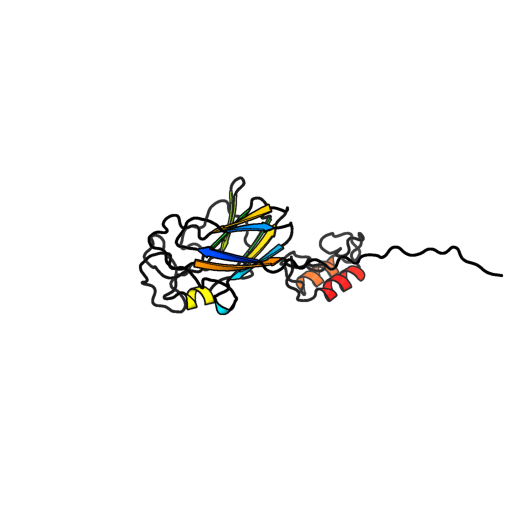410 1.00 98.31 227 ASN A N 1
ATOM 1630 C CA . ASN A 1 227 ? -14.797 -9.821 28.977 1.00 98.31 227 ASN A CA 1
ATOM 1631 C C . ASN A 1 227 ? -14.755 -10.977 27.954 1.00 98.31 227 ASN A C 1
ATOM 1633 O O . ASN A 1 227 ? -14.080 -10.944 26.927 1.00 98.31 227 ASN A O 1
ATOM 1637 N N . PHE A 1 228 ? -15.449 -12.076 28.263 1.00 98.12 228 PHE A N 1
ATOM 1638 C CA . PHE A 1 228 ? -15.489 -13.258 27.403 1.00 98.12 228 PHE A CA 1
ATOM 1639 C C . PHE A 1 228 ? -16.145 -13.001 26.033 1.00 98.12 228 PHE A C 1
ATOM 1641 O O . PHE A 1 228 ? -15.844 -13.708 25.072 1.00 98.12 228 PHE A O 1
ATOM 1648 N N . ALA A 1 229 ? -17.032 -12.011 25.924 1.00 97.69 229 ALA A N 1
ATOM 1649 C CA . ALA A 1 229 ? -17.620 -11.598 24.655 1.00 97.69 229 ALA A CA 1
ATOM 1650 C C . ALA A 1 229 ? -16.568 -11.003 23.703 1.00 97.69 229 ALA A C 1
ATOM 1652 O O . ALA A 1 229 ? -16.566 -11.335 22.515 1.00 97.69 229 ALA A O 1
ATOM 1653 N N . ASP A 1 230 ? -15.630 -10.214 24.224 1.00 97.69 230 ASP A N 1
ATOM 1654 C CA . ASP A 1 230 ? -14.505 -9.677 23.454 1.00 97.69 230 ASP A CA 1
ATOM 1655 C C . ASP A 1 230 ? -13.524 -10.776 23.068 1.00 97.69 230 ASP A C 1
ATOM 1657 O O . ASP A 1 230 ? -13.096 -10.848 21.918 1.00 97.69 230 ASP A O 1
ATOM 1661 N N . LEU A 1 231 ? -13.249 -11.717 23.978 1.00 97.44 231 LEU A N 1
ATOM 1662 C CA . LEU A 1 231 ? -12.408 -12.870 23.654 1.00 97.44 231 LEU A CA 1
ATOM 1663 C C . LEU A 1 231 ? -12.997 -13.684 22.494 1.00 97.44 231 LEU A C 1
ATOM 1665 O O . LEU A 1 231 ? -12.264 -14.070 21.589 1.00 97.44 231 LEU A O 1
ATOM 1669 N N . ASN A 1 232 ? -14.310 -13.931 22.494 1.00 96.31 232 ASN A N 1
ATOM 1670 C CA . ASN A 1 232 ? -14.960 -14.607 21.369 1.00 96.31 232 ASN A CA 1
ATOM 1671 C C . ASN A 1 232 ? -14.844 -13.790 20.080 1.00 96.31 232 ASN A C 1
ATOM 1673 O O . ASN A 1 232 ? -14.544 -14.367 19.042 1.00 96.31 232 ASN A O 1
ATOM 1677 N N . SER A 1 233 ? -15.017 -12.467 20.153 1.00 93.44 233 SER A N 1
ATOM 1678 C CA . SER A 1 233 ? -14.885 -11.583 18.988 1.00 93.44 233 SER A CA 1
ATOM 1679 C C . SER A 1 233 ? -13.478 -11.661 18.385 1.00 93.44 233 SER A C 1
ATOM 1681 O O . SER A 1 233 ? -13.332 -11.819 17.175 1.00 93.44 233 SER A O 1
ATOM 1683 N N . LEU A 1 234 ? -12.448 -11.656 19.235 1.00 94.38 234 LEU A N 1
ATOM 1684 C CA . LEU A 1 234 ? -11.055 -11.835 18.831 1.00 94.38 234 LEU A CA 1
ATOM 1685 C C . LEU A 1 234 ? -10.805 -13.212 18.206 1.00 94.38 234 LEU A C 1
ATOM 1687 O O . LEU A 1 234 ? -10.148 -13.320 17.173 1.00 94.38 234 LEU A O 1
ATOM 1691 N N . LEU A 1 235 ? -11.319 -14.282 18.815 1.00 94.06 235 LEU A N 1
ATOM 1692 C CA . LEU A 1 235 ? -11.132 -15.644 18.306 1.00 94.06 235 LEU A CA 1
ATOM 1693 C C . LEU A 1 235 ? -11.865 -15.876 16.977 1.00 94.06 235 LEU A C 1
ATOM 1695 O O . LEU A 1 235 ? -11.329 -16.566 16.108 1.00 94.06 235 LEU A O 1
ATOM 1699 N N . ASP A 1 236 ? -13.040 -15.273 16.792 1.00 91.56 236 ASP A N 1
ATOM 1700 C CA . ASP A 1 236 ? -13.782 -15.290 15.525 1.00 91.56 236 ASP A CA 1
ATOM 1701 C C . ASP A 1 236 ? -12.999 -14.593 14.398 1.00 91.56 236 ASP A C 1
ATOM 1703 O O . ASP A 1 236 ? -13.116 -14.968 13.224 1.00 91.56 236 ASP A O 1
ATOM 1707 N N . ALA A 1 237 ? -12.161 -13.616 14.754 1.00 89.44 237 ALA A N 1
ATOM 1708 C CA . ALA A 1 237 ? -11.292 -12.894 13.836 1.00 89.44 237 ALA A CA 1
ATOM 1709 C C . ALA A 1 237 ? -9.851 -13.435 13.771 1.00 89.44 237 ALA A C 1
ATOM 1711 O O . ALA A 1 237 ? -9.025 -12.872 13.055 1.00 89.44 237 ALA A O 1
ATOM 1712 N N . TRP A 1 238 ? -9.522 -14.532 14.461 1.00 91.81 238 TRP A N 1
ATOM 1713 C CA . TRP A 1 238 ? -8.137 -14.991 14.598 1.00 91.81 238 TRP A CA 1
ATOM 1714 C C . TRP A 1 238 ? -7.433 -15.217 13.253 1.00 91.81 238 TRP A C 1
ATOM 1716 O O . TRP A 1 238 ? -7.888 -15.986 12.401 1.00 91.81 238 TRP A O 1
ATOM 1726 N N . GLY A 1 239 ? -6.274 -14.582 13.078 1.00 85.69 239 GLY A N 1
ATOM 1727 C CA . GLY A 1 239 ? -5.462 -14.651 11.865 1.00 85.69 239 GLY A CA 1
ATOM 1728 C C . GLY A 1 239 ? -6.050 -13.908 10.663 1.00 85.69 239 GLY A C 1
ATOM 1729 O O . GLY A 1 239 ? -5.487 -14.006 9.569 1.00 85.69 239 GLY A O 1
ATOM 1730 N N . GLN A 1 240 ? -7.166 -13.190 10.823 1.00 83.62 240 GLN A N 1
ATOM 1731 C CA . GLN A 1 240 ? -7.699 -12.340 9.765 1.00 83.62 240 GLN A CA 1
ATOM 1732 C C . GLN A 1 240 ? -6.782 -11.138 9.547 1.00 83.62 240 GLN A C 1
ATOM 1734 O O . GLN A 1 240 ? -6.298 -10.526 10.495 1.00 83.62 240 GLN A O 1
ATOM 1739 N N . VAL A 1 241 ? -6.574 -10.801 8.273 1.00 73.94 241 VAL A N 1
ATOM 1740 C CA . VAL A 1 241 ? -6.025 -9.506 7.866 1.00 73.94 241 VAL A CA 1
ATOM 1741 C C . VAL A 1 241 ? -7.203 -8.572 7.641 1.00 73.94 241 VAL A C 1
ATOM 1743 O O . VAL A 1 241 ? -8.098 -8.886 6.847 1.00 73.94 241 VAL A O 1
ATOM 1746 N N . CYS A 1 242 ? -7.220 -7.449 8.337 1.00 73.06 242 CYS A N 1
ATOM 1747 C CA . CYS A 1 242 ? -8.388 -6.583 8.423 1.00 73.06 242 CYS A CA 1
ATOM 1748 C C . CYS A 1 242 ? -7.949 -5.131 8.743 1.00 73.06 242 CYS A C 1
ATOM 1750 O O . CYS A 1 242 ? -6.750 -4.860 8.844 1.00 73.06 242 CYS A O 1
ATOM 1752 N N . GLY A 1 243 ? -8.888 -4.179 8.800 1.00 62.31 243 GLY A N 1
ATOM 1753 C CA . GLY A 1 243 ? -8.601 -2.780 9.158 1.00 62.31 243 GLY A CA 1
ATOM 1754 C C . GLY A 1 243 ? -9.681 -1.773 8.779 1.00 62.31 243 GLY A C 1
ATOM 1755 O O . GLY A 1 243 ? -10.417 -1.999 7.791 1.00 62.31 243 GLY A O 1
#

Nearest PDB structures (foldseek):
  2y3n-assembly2_B  TM=9.162E-01  e=2.275E-03  Pseudobacteroides cellulosolvens

Radius of gyration: 22.32 Å; Cα contacts (8 Å, |Δi|>4): 589; chains: 1; bounding box: 83×40×56 Å

Sequence (243 aa):
MALAQRMVGGIALSLLASSALAQIVNINALTTTPVTLSLDAGAYRVLPINSAGGGLYDAWLAWDVVNCSDPQGCAATAPTTVMGWINRYAITSSEIAAASAGGLPLAPVSSAPTLPASPYSHFLVSGSTRRVVVWDGYVYPTSGPAFAAADVATFTLASASSVVFSHLDPLVTDNEGGMSLRVERLPACPGDADFNGVVNFTDLTILLEAWGTDEAAADFNGDGLVNFADLNSLLDAWGQVCG

Foldseek 3Di:
DDDDDDDDDDPPPPPPPPFPPWDKAWAFLLDQDWDKDFFFFAKKKKAWDDVVRVYPFLWKFQALDAPDPDLLFDAADVVGPHGATADKKKKKDLQWPWKDKLLGTADEDCDQDDPPDPPNFHFYDHDSITMTMFGNRGHHHDSNSNSVPGIMMMTGGPGGTMMIMHRPDPDSVRMDTTTMITMTAFAAQLQQLVPSQFREPVSVVVLVVQAQAQPPSQPSVNPRGSYVVSVVSSVVRHGGRGD

Solvent-accessible surface area (backbone atoms only — not comparable to full-atom values): 13005 Å² total; per-residue (Å²): 135,84,87,80,86,83,81,81,79,80,80,78,75,74,76,70,79,78,76,62,75,69,42,78,45,68,36,48,38,62,46,81,67,61,43,74,46,83,44,69,53,44,17,33,39,38,34,73,30,28,57,93,69,75,30,85,18,46,16,22,27,71,40,83,50,68,72,26,78,42,75,91,42,35,70,46,45,68,74,78,81,53,34,18,12,28,44,52,40,33,46,34,25,74,37,56,73,48,40,30,43,71,87,40,80,40,68,78,31,76,61,82,72,60,62,80,46,80,67,53,39,40,25,36,45,49,92,72,46,25,34,41,36,44,36,83,50,48,22,9,58,40,40,65,49,16,37,73,64,45,59,46,32,38,39,27,27,76,42,62,41,65,38,37,34,36,67,86,53,89,69,28,87,41,31,40,60,12,37,9,33,38,41,33,67,36,51,77,48,41,31,36,40,80,69,81,36,52,16,47,72,68,22,53,50,52,34,63,75,37,57,74,34,63,46,69,59,38,24,53,78,69,84,64,53,17,45,71,69,24,52,49,39,24,59,78,31,55,72,39,72,28,52

pLDDT: mean 89.66, std 15.87, range [32.56, 98.75]